Protein AF-A0A538JF16-F1 (afdb_monomer_lite)

Secondary structure (DSSP, 8-state):
------HHHHHHHHHHHHHHHHHHHHHHHHHH---STTHHHHHHHHHHHHHHHHHHHHHHHHHHHHHHHHHHHHHHHHHHHHHHHHHHHHHHHHHHHHHHHHHHHHHHHHHHHHHHHHS--S--PPPEEEEEEEE-HHHHHHHHHHHHHTT--HHHHHHHHHHHHHHT------S----S----SS---S-EEEEEEEE--HHHHHHHHHHHHHTT--HHHHHHHHHHHHHHHHH-

pLDDT: mean 75.32, std 16.6, range [33.41, 94.88]

Structure (mmCIF, N/CA/C/O backbone):
data_AF-A0A538JF16-F1
#
_entry.id   AF-A0A538JF16-F1
#
loop_
_atom_site.group_PDB
_atom_site.id
_atom_site.type_symbol
_atom_site.label_atom_id
_atom_site.label_alt_id
_atom_site.label_comp_id
_atom_site.label_asym_id
_atom_site.label_entity_id
_atom_site.label_seq_id
_atom_site.pdbx_PDB_ins_code
_atom_site.Cartn_x
_atom_site.Cartn_y
_atom_site.Cartn_z
_atom_site.occupancy
_atom_site.B_iso_or_equiv
_atom_site.auth_seq_id
_atom_site.auth_comp_id
_atom_site.auth_asym_id
_atom_site.auth_atom_id
_atom_site.pdbx_PDB_model_num
ATOM 1 N N . MET A 1 1 ? 10.958 -9.216 -38.023 1.00 35.28 1 MET A N 1
ATOM 2 C CA . MET A 1 1 ? 10.977 -8.255 -39.153 1.00 35.28 1 MET A CA 1
ATOM 3 C C . MET A 1 1 ? 12.291 -8.387 -39.914 1.00 35.28 1 MET A C 1
ATOM 5 O O . MET A 1 1 ? 13.336 -8.059 -39.366 1.00 35.28 1 MET A O 1
ATOM 9 N N . ARG A 1 2 ? 12.264 -8.911 -41.147 1.00 38.06 2 ARG A N 1
ATOM 10 C CA . ARG A 1 2 ? 13.451 -8.972 -42.018 1.00 38.06 2 ARG A CA 1
ATOM 11 C C . ARG A 1 2 ? 13.720 -7.569 -42.573 1.00 38.06 2 ARG A C 1
ATOM 13 O O . ARG A 1 2 ? 12.852 -7.005 -43.233 1.00 38.06 2 ARG A O 1
ATOM 20 N N . LYS A 1 3 ? 14.889 -6.992 -42.277 1.00 44.47 3 LYS A N 1
ATOM 21 C CA . LYS A 1 3 ? 15.306 -5.692 -42.823 1.00 44.47 3 LYS A CA 1
ATOM 22 C C . LYS A 1 3 ? 15.495 -5.844 -44.336 1.00 44.47 3 LYS A C 1
ATOM 24 O O . LYS A 1 3 ? 16.429 -6.508 -44.769 1.00 44.47 3 LYS A O 1
ATOM 29 N N . ARG A 1 4 ? 14.590 -5.264 -45.132 1.00 45.22 4 ARG A N 1
ATOM 30 C CA . ARG A 1 4 ? 14.787 -5.087 -46.577 1.00 45.22 4 ARG A CA 1
ATOM 31 C C . ARG A 1 4 ? 15.989 -4.162 -46.762 1.00 45.22 4 ARG A C 1
ATOM 33 O O . ARG A 1 4 ? 15.916 -2.986 -46.413 1.00 45.22 4 ARG A O 1
ATOM 40 N N . THR A 1 5 ? 17.097 -4.691 -47.265 1.00 47.19 5 THR A N 1
ATOM 41 C CA . THR A 1 5 ? 18.181 -3.870 -47.807 1.00 47.19 5 THR A CA 1
ATOM 42 C C . THR A 1 5 ? 17.606 -3.013 -48.937 1.00 47.19 5 THR A C 1
ATOM 44 O O . THR A 1 5 ? 16.829 -3.496 -49.762 1.00 47.19 5 THR A O 1
ATOM 47 N N . LYS A 1 6 ? 17.890 -1.705 -48.916 1.00 43.62 6 LYS A N 1
ATOM 48 C CA . LYS A 1 6 ? 17.314 -0.748 -49.869 1.00 43.62 6 LYS A CA 1
ATOM 49 C C . LYS A 1 6 ? 17.756 -1.128 -51.300 1.00 43.62 6 LYS A C 1
ATOM 51 O O . LYS A 1 6 ? 18.931 -1.437 -51.498 1.00 43.62 6 LYS A O 1
ATOM 56 N N . PRO A 1 7 ? 16.862 -1.096 -52.307 1.00 50.81 7 PRO A N 1
ATOM 57 C CA . PRO A 1 7 ? 17.167 -1.510 -53.686 1.00 50.81 7 PRO A CA 1
ATOM 58 C C . PRO A 1 7 ? 18.316 -0.718 -54.340 1.00 50.81 7 PRO A C 1
ATOM 60 O O . PRO A 1 7 ? 18.966 -1.210 -55.259 1.00 50.81 7 PRO A O 1
ATOM 63 N N . THR A 1 8 ? 18.625 0.473 -53.825 1.00 50.28 8 THR A N 1
ATOM 64 C CA . THR A 1 8 ? 19.764 1.307 -54.228 1.00 50.28 8 THR A CA 1
ATOM 65 C C . THR A 1 8 ? 21.123 0.689 -53.895 1.00 50.28 8 THR A C 1
ATOM 67 O O . THR A 1 8 ? 22.041 0.782 -54.703 1.00 50.28 8 THR A O 1
ATOM 70 N N . THR A 1 9 ? 21.261 0.003 -52.757 1.00 57.19 9 THR A N 1
ATOM 71 C CA . THR A 1 9 ? 22.541 -0.594 -52.334 1.00 57.19 9 THR A CA 1
ATOM 72 C C . THR A 1 9 ? 22.884 -1.829 -53.168 1.00 57.19 9 THR A C 1
ATOM 74 O O . THR A 1 9 ? 24.033 -2.038 -53.538 1.00 57.19 9 THR A O 1
ATOM 77 N N . VAL A 1 10 ? 21.873 -2.625 -53.534 1.00 60.81 10 VAL A N 1
ATOM 78 C CA . VAL A 1 10 ? 22.050 -3.828 -54.369 1.00 60.81 10 VAL A CA 1
ATOM 79 C C . VAL A 1 10 ? 22.471 -3.456 -55.793 1.00 60.81 10 VAL A C 1
ATOM 81 O O . VAL A 1 10 ? 23.343 -4.107 -56.366 1.00 60.81 10 VAL A O 1
ATOM 84 N N . ARG A 1 11 ? 21.896 -2.382 -56.348 1.00 66.44 11 ARG A N 1
ATOM 85 C CA . ARG A 1 11 ? 22.249 -1.872 -57.678 1.00 66.44 11 ARG A CA 1
ATOM 86 C C . ARG A 1 11 ? 23.665 -1.288 -57.711 1.00 66.44 11 ARG A C 1
ATOM 88 O O . ARG A 1 11 ? 24.434 -1.663 -58.584 1.00 66.44 11 ARG A O 1
ATOM 95 N N . ALA A 1 12 ? 24.046 -0.494 -56.709 1.00 63.06 12 ALA A N 1
ATOM 96 C CA . ALA A 1 12 ? 25.401 0.054 -56.599 1.00 63.06 12 ALA A CA 1
ATOM 97 C C . ALA A 1 12 ? 26.480 -1.042 -56.483 1.00 63.06 12 ALA A C 1
ATOM 99 O O . ALA A 1 12 ? 27.524 -0.957 -57.124 1.00 63.06 12 ALA A O 1
ATOM 100 N N . VAL A 1 13 ? 26.212 -2.117 -55.731 1.00 66.12 13 VAL A N 1
ATOM 101 C CA . VAL A 1 13 ? 27.124 -3.273 -55.636 1.00 66.12 13 VAL A CA 1
ATOM 102 C C . VAL A 1 13 ? 27.227 -4.023 -56.969 1.00 66.12 13 VAL A C 1
ATOM 104 O O . VAL A 1 13 ? 28.316 -4.454 -57.351 1.00 66.12 13 VAL A O 1
ATOM 107 N N . ALA A 1 14 ? 26.116 -4.181 -57.694 1.00 73.12 14 ALA A N 1
ATOM 108 C CA . ALA A 1 14 ? 26.115 -4.821 -59.008 1.00 73.12 14 ALA A CA 1
ATOM 109 C C . ALA A 1 14 ? 26.880 -3.993 -60.053 1.00 73.12 14 ALA A C 1
ATOM 111 O O . ALA A 1 14 ? 27.664 -4.556 -60.819 1.00 73.12 14 ALA A O 1
ATOM 112 N N . ASP A 1 15 ? 26.701 -2.673 -60.048 1.00 73.31 15 ASP A N 1
ATOM 113 C CA . ASP A 1 15 ? 27.384 -1.754 -60.959 1.00 73.31 15 ASP A CA 1
ATOM 114 C C . ASP A 1 15 ? 28.892 -1.681 -60.648 1.00 73.31 15 ASP A C 1
ATOM 116 O O . ASP A 1 15 ? 29.710 -1.775 -61.564 1.00 73.31 15 ASP A O 1
ATOM 120 N N . ARG A 1 16 ? 29.282 -1.677 -59.363 1.00 67.44 16 ARG A N 1
ATOM 121 C CA . ARG A 1 16 ? 30.691 -1.765 -58.925 1.00 67.44 16 ARG A CA 1
ATOM 122 C C . ARG A 1 16 ? 31.374 -3.047 -59.409 1.00 67.44 16 ARG A C 1
ATOM 124 O O . ARG A 1 16 ? 32.465 -2.986 -59.968 1.00 67.44 16 ARG A O 1
ATOM 131 N N . ARG A 1 17 ? 30.718 -4.207 -59.270 1.00 75.50 17 ARG A N 1
ATOM 132 C CA . ARG A 1 17 ? 31.249 -5.498 -59.759 1.00 75.50 17 ARG A CA 1
ATOM 133 C C . ARG A 1 17 ? 31.406 -5.536 -61.280 1.00 75.50 17 ARG A C 1
ATOM 135 O O . ARG A 1 17 ? 32.323 -6.179 -61.785 1.00 75.50 17 ARG A O 1
ATOM 142 N N . ARG A 1 18 ? 30.510 -4.871 -62.016 1.00 77.88 18 ARG A N 1
ATOM 143 C CA . ARG A 1 18 ? 30.599 -4.761 -63.480 1.00 77.88 18 ARG A CA 1
ATOM 144 C C . ARG A 1 18 ? 31.780 -3.895 -63.903 1.00 77.88 18 ARG A C 1
ATOM 146 O O . ARG A 1 18 ? 32.523 -4.306 -64.789 1.00 77.88 18 ARG A O 1
ATOM 153 N N . PHE A 1 19 ? 31.981 -2.761 -63.235 1.00 73.62 19 PHE A N 1
ATOM 154 C CA . PHE A 1 19 ? 33.115 -1.875 -63.492 1.00 73.62 19 PHE A CA 1
ATOM 155 C C . PHE A 1 19 ? 34.456 -2.568 -63.206 1.00 73.62 19 PHE A C 1
ATOM 157 O O . PHE A 1 19 ? 35.363 -2.535 -64.033 1.00 73.62 19 PHE A O 1
ATOM 164 N N . GLU A 1 20 ? 34.552 -3.294 -62.089 1.00 72.00 20 GLU A N 1
ATOM 165 C CA . GLU A 1 20 ? 35.745 -4.068 -61.722 1.00 72.00 20 GLU A CA 1
ATOM 166 C C . GLU A 1 20 ? 36.062 -5.172 -62.747 1.00 72.00 20 GLU A C 1
ATOM 168 O O . GLU A 1 20 ? 37.207 -5.335 -63.174 1.00 72.00 20 GLU A O 1
ATOM 173 N N . ALA A 1 21 ? 35.039 -5.898 -63.210 1.00 78.88 21 ALA A N 1
ATOM 174 C CA . ALA A 1 21 ? 35.202 -6.915 -64.245 1.00 78.88 21 ALA A CA 1
ATOM 175 C C . ALA A 1 21 ? 35.640 -6.318 -65.594 1.00 78.88 21 ALA A C 1
ATOM 177 O O . ALA A 1 21 ? 36.417 -6.945 -66.313 1.00 78.88 21 ALA A O 1
ATOM 178 N N . GLN A 1 22 ? 35.160 -5.121 -65.940 1.00 77.38 22 GLN A N 1
ATOM 179 C CA . GLN A 1 22 ? 35.528 -4.426 -67.173 1.00 77.38 22 GLN A CA 1
ATOM 180 C C . GLN A 1 22 ? 36.970 -3.905 -67.124 1.00 77.38 22 GLN A C 1
ATOM 182 O O . GLN A 1 22 ? 37.739 -4.177 -68.044 1.00 77.38 22 GLN A O 1
ATOM 187 N N . ALA A 1 23 ? 37.366 -3.239 -66.036 1.00 71.38 23 ALA A N 1
ATOM 188 C CA . ALA A 1 23 ? 38.729 -2.736 -65.855 1.00 71.38 23 ALA A CA 1
ATOM 189 C C . ALA A 1 23 ? 39.770 -3.869 -65.881 1.00 71.38 23 ALA A C 1
ATOM 191 O O . ALA A 1 23 ? 40.831 -3.737 -66.489 1.00 71.38 23 ALA A O 1
ATOM 192 N N . ARG A 1 24 ? 39.445 -5.023 -65.282 1.00 74.62 24 ARG A N 1
ATOM 193 C CA . ARG A 1 24 ? 40.320 -6.201 -65.293 1.00 74.62 24 ARG A CA 1
ATOM 194 C C . ARG A 1 24 ? 40.463 -6.825 -66.681 1.00 74.62 24 ARG A C 1
ATOM 196 O O . ARG A 1 24 ? 41.561 -7.226 -67.048 1.00 74.62 24 ARG A O 1
ATOM 203 N N . ARG A 1 25 ? 39.379 -6.871 -67.463 1.00 79.25 25 ARG A N 1
ATOM 204 C CA . ARG A 1 25 ? 39.419 -7.348 -68.856 1.00 79.25 25 ARG A CA 1
ATOM 205 C C . ARG A 1 25 ? 40.321 -6.476 -69.725 1.00 79.25 25 ARG A C 1
ATOM 207 O O . ARG A 1 25 ? 41.182 -7.023 -70.400 1.00 79.25 25 ARG A O 1
ATOM 214 N N . LEU A 1 26 ? 40.168 -5.153 -69.648 1.00 71.94 26 LEU A N 1
ATOM 215 C CA . LEU A 1 26 ? 40.991 -4.208 -70.414 1.00 71.94 26 LEU A CA 1
ATOM 216 C C . LEU A 1 26 ? 42.474 -4.296 -70.024 1.00 71.94 26 LEU A C 1
ATOM 218 O O . LEU A 1 26 ? 43.347 -4.277 -70.887 1.00 71.94 26 LEU A O 1
ATOM 222 N N . PHE A 1 27 ? 42.767 -4.472 -68.732 1.00 69.00 27 PHE A N 1
ATOM 223 C CA . PHE A 1 27 ? 44.133 -4.698 -68.262 1.00 69.00 27 PHE A CA 1
ATOM 224 C C . PHE A 1 27 ? 44.730 -6.015 -68.788 1.00 69.00 27 PHE A C 1
ATOM 226 O O . PHE A 1 27 ? 45.870 -6.038 -69.253 1.00 69.00 27 PHE A O 1
ATOM 233 N N . ASP A 1 28 ? 43.969 -7.112 -68.739 1.00 73.75 28 ASP A N 1
ATOM 234 C CA . ASP A 1 28 ? 44.414 -8.418 -69.234 1.00 73.75 28 ASP A CA 1
ATOM 235 C C . ASP A 1 28 ? 44.608 -8.428 -70.761 1.00 73.75 28 ASP A C 1
ATOM 237 O O . ASP A 1 28 ? 45.497 -9.122 -71.256 1.00 73.75 28 ASP A O 1
ATOM 241 N N . GLU A 1 29 ? 43.803 -7.661 -71.498 1.00 73.50 29 GLU A N 1
ATOM 242 C CA . GLU A 1 29 ? 43.898 -7.479 -72.949 1.00 73.50 29 GLU A CA 1
ATOM 243 C C . GLU A 1 29 ? 45.144 -6.667 -73.329 1.00 73.50 29 GLU A C 1
ATOM 245 O O . GLU A 1 29 ? 45.978 -7.143 -74.103 1.00 73.50 29 GLU A O 1
ATOM 250 N N . ALA A 1 30 ? 45.360 -5.518 -72.680 1.00 66.12 30 ALA A N 1
ATOM 251 C CA . ALA A 1 30 ? 46.559 -4.704 -72.867 1.00 66.12 30 ALA A CA 1
ATOM 252 C C . ALA A 1 30 ? 47.841 -5.479 -72.506 1.00 66.12 30 ALA A C 1
ATOM 254 O O . ALA A 1 30 ? 48.837 -5.422 -73.226 1.00 66.12 30 ALA A O 1
ATOM 255 N N . ARG A 1 31 ? 47.823 -6.274 -71.426 1.00 66.50 31 ARG A N 1
ATOM 256 C CA . ARG A 1 31 ? 48.970 -7.088 -70.988 1.00 66.50 31 ARG A CA 1
ATOM 257 C C . ARG A 1 31 ? 49.379 -8.168 -71.999 1.00 66.50 31 ARG A C 1
ATOM 259 O O . ARG A 1 31 ? 50.552 -8.535 -72.030 1.00 66.50 31 ARG A O 1
ATOM 266 N N . ARG A 1 32 ? 48.438 -8.709 -72.780 1.00 70.25 32 ARG A N 1
ATOM 267 C CA . ARG A 1 32 ? 48.696 -9.779 -73.766 1.00 70.25 32 ARG A CA 1
ATOM 268 C C . ARG A 1 32 ? 49.132 -9.256 -75.136 1.00 70.25 32 ARG A C 1
ATOM 270 O O . ARG A 1 32 ? 49.593 -10.055 -75.946 1.00 70.25 32 ARG A O 1
ATOM 277 N N . SER A 1 33 ? 49.013 -7.953 -75.390 1.00 63.69 33 SER A N 1
ATOM 278 C CA . SER A 1 33 ? 49.508 -7.340 -76.623 1.00 63.69 33 SER A CA 1
ATOM 279 C C . SER A 1 33 ? 51.043 -7.374 -76.666 1.00 63.69 33 SER A C 1
ATOM 281 O O . SER A 1 33 ? 51.709 -6.895 -75.743 1.00 63.69 33 SER A O 1
ATOM 283 N N . ALA A 1 34 ? 51.605 -7.963 -77.728 1.00 57.03 34 ALA A N 1
ATOM 284 C CA . ALA A 1 34 ? 53.048 -8.069 -77.984 1.00 57.03 34 ALA A CA 1
ATOM 285 C C . ALA A 1 34 ? 53.604 -6.888 -78.807 1.00 57.03 34 ALA A C 1
ATOM 287 O O . ALA A 1 34 ? 54.780 -6.889 -79.165 1.00 57.03 34 ALA A O 1
ATOM 288 N N . ASP A 1 35 ? 52.767 -5.889 -79.091 1.00 63.56 35 ASP A N 1
ATOM 289 C CA . ASP A 1 35 ? 53.096 -4.761 -79.954 1.00 63.56 35 ASP A CA 1
ATOM 290 C C . ASP A 1 35 ? 53.932 -3.695 -79.203 1.00 63.56 35 ASP A C 1
ATOM 292 O O . ASP A 1 35 ? 53.520 -3.227 -78.127 1.00 63.56 35 ASP A O 1
ATOM 296 N N . PRO A 1 36 ? 55.129 -3.331 -79.701 1.00 60.12 36 PRO A N 1
ATOM 297 C CA . PRO A 1 36 ? 55.957 -2.284 -79.109 1.00 60.12 36 PRO A CA 1
ATOM 298 C C . PRO A 1 36 ? 55.322 -0.884 -79.174 1.00 60.12 36 PRO A C 1
ATOM 300 O O . PRO A 1 36 ? 55.555 -0.104 -78.246 1.00 60.12 36 PRO A O 1
ATOM 303 N N . ASP A 1 37 ? 54.464 -0.589 -80.156 1.00 65.00 37 ASP A N 1
ATOM 304 C CA . ASP A 1 37 ? 53.844 0.739 -80.312 1.00 65.00 37 ASP A CA 1
ATOM 305 C C . ASP A 1 37 ? 52.767 1.008 -79.241 1.00 65.00 37 ASP A C 1
ATOM 307 O O . ASP A 1 37 ? 52.519 2.149 -78.850 1.00 65.00 37 ASP A O 1
ATOM 311 N N . HIS A 1 38 ? 52.224 -0.052 -78.635 1.00 64.31 38 HIS A N 1
ATOM 312 C CA . HIS A 1 38 ? 51.261 0.020 -77.531 1.00 64.31 38 HIS A CA 1
ATOM 313 C C . HIS A 1 38 ? 51.919 0.041 -76.129 1.00 64.31 38 HIS A C 1
ATOM 315 O O . HIS A 1 38 ? 51.248 -0.127 -75.107 1.00 64.31 38 HIS A O 1
ATOM 321 N N . ALA A 1 39 ? 53.242 0.234 -76.012 1.00 67.25 39 ALA A N 1
ATOM 322 C CA . ALA A 1 39 ? 53.941 0.268 -74.716 1.00 67.25 39 ALA A CA 1
ATOM 323 C C . ALA A 1 39 ? 53.455 1.390 -73.772 1.00 67.25 39 ALA A C 1
ATOM 325 O O . ALA A 1 39 ? 53.309 1.167 -72.564 1.00 67.25 39 ALA A O 1
ATOM 326 N N . VAL A 1 40 ? 53.160 2.574 -74.316 1.00 72.06 40 VAL A N 1
ATOM 327 C CA . VAL A 1 40 ? 52.634 3.713 -73.544 1.00 72.06 40 VAL A CA 1
ATOM 328 C C . VAL A 1 40 ? 51.216 3.420 -73.051 1.00 72.06 40 VAL A C 1
ATOM 330 O O . VAL A 1 40 ? 50.927 3.603 -71.870 1.00 72.06 40 VAL A O 1
ATOM 333 N N . GLU A 1 41 ? 50.361 2.869 -73.911 1.00 72.44 41 GLU A N 1
ATOM 334 C CA . GLU A 1 41 ? 48.983 2.497 -73.568 1.00 72.44 41 GLU A CA 1
ATOM 335 C C . GLU A 1 41 ? 48.923 1.388 -72.510 1.00 72.44 41 GLU A C 1
ATOM 337 O O . GLU A 1 41 ? 48.135 1.475 -71.571 1.00 72.44 41 GLU A O 1
ATOM 342 N N . ARG A 1 42 ? 49.819 0.392 -72.575 1.00 71.69 42 ARG A N 1
ATOM 343 C CA . ARG A 1 42 ? 49.962 -0.635 -71.524 1.00 71.69 42 ARG A CA 1
ATOM 344 C C . ARG A 1 42 ? 50.347 -0.034 -70.174 1.00 71.69 42 ARG A C 1
ATOM 346 O O . ARG A 1 42 ? 49.853 -0.474 -69.135 1.00 71.69 42 ARG A O 1
ATOM 353 N N . THR A 1 43 ? 51.223 0.967 -70.185 1.00 77.00 43 THR A N 1
ATOM 354 C CA . THR A 1 43 ? 51.680 1.646 -68.967 1.00 77.00 43 THR A CA 1
ATOM 355 C C . THR A 1 43 ? 50.556 2.494 -68.370 1.00 77.00 43 THR A C 1
ATOM 357 O O . THR A 1 43 ? 50.286 2.393 -67.172 1.00 77.00 43 THR A O 1
ATOM 360 N N . LEU A 1 44 ? 49.833 3.250 -69.202 1.00 78.31 44 LEU A N 1
ATOM 361 C CA . LEU A 1 44 ? 48.652 4.016 -68.792 1.00 78.31 44 LEU A CA 1
ATOM 362 C C . LEU A 1 44 ? 47.552 3.105 -68.232 1.00 78.31 44 LEU A C 1
ATOM 364 O O . LEU A 1 44 ? 47.124 3.311 -67.098 1.00 78.31 44 LEU A O 1
ATOM 368 N N . ALA A 1 45 ? 47.192 2.028 -68.937 1.00 75.62 45 ALA A N 1
ATOM 369 C CA . ALA A 1 45 ? 46.203 1.054 -68.473 1.00 75.62 45 ALA A CA 1
ATOM 370 C C . ALA A 1 45 ? 46.611 0.389 -67.144 1.00 75.62 45 ALA A C 1
ATOM 372 O O . ALA A 1 45 ? 45.770 0.138 -66.278 1.00 75.62 45 ALA A O 1
ATOM 373 N N . HIS A 1 46 ? 47.908 0.128 -66.934 1.00 77.31 46 HIS A N 1
ATOM 374 C CA . HIS A 1 46 ? 48.410 -0.378 -65.655 1.00 77.31 46 HIS A CA 1
ATOM 375 C C . HIS A 1 46 ? 48.234 0.639 -64.518 1.00 77.31 46 HIS A C 1
ATOM 377 O O . HIS A 1 46 ? 47.806 0.263 -63.421 1.00 77.31 46 HIS A O 1
ATOM 383 N N . HIS A 1 47 ? 48.536 1.917 -64.760 1.00 80.19 47 HIS A N 1
ATOM 384 C CA . HIS A 1 47 ? 48.354 2.979 -63.770 1.00 80.19 47 HIS A CA 1
ATOM 385 C C . HIS A 1 47 ? 46.875 3.241 -63.461 1.00 80.19 47 HIS A C 1
ATOM 387 O O . HIS A 1 47 ? 46.526 3.341 -62.284 1.00 80.19 47 HIS A O 1
ATOM 393 N N . GLU A 1 48 ? 46.004 3.260 -64.471 1.00 80.12 48 GLU A N 1
ATOM 394 C CA . GLU A 1 48 ? 44.551 3.398 -64.310 1.00 80.12 48 GLU A CA 1
ATOM 395 C C . GLU A 1 48 ? 43.958 2.228 -63.523 1.00 80.12 48 GLU A C 1
ATOM 397 O O . GLU A 1 48 ? 43.245 2.433 -62.539 1.00 80.12 48 GLU A O 1
ATOM 402 N N . HIS A 1 49 ? 44.330 0.991 -63.868 1.00 76.31 49 HIS A N 1
ATOM 403 C CA . HIS A 1 49 ? 43.912 -0.191 -63.118 1.00 76.31 49 HIS A CA 1
ATOM 404 C C . HIS A 1 49 ? 44.393 -0.131 -61.660 1.00 76.31 49 HIS A C 1
ATOM 406 O O . HIS A 1 49 ? 43.652 -0.480 -60.735 1.00 76.31 49 HIS A O 1
ATOM 412 N N . ARG A 1 50 ? 45.630 0.326 -61.418 1.00 82.25 50 ARG A N 1
ATOM 413 C CA . ARG A 1 50 ? 46.183 0.460 -60.064 1.00 82.25 50 ARG A CA 1
ATOM 414 C C . ARG A 1 50 ? 45.467 1.546 -59.258 1.00 82.25 50 ARG A C 1
ATOM 416 O O . ARG A 1 50 ? 45.213 1.318 -58.074 1.00 82.25 50 ARG A O 1
ATOM 423 N N . ALA A 1 51 ? 45.124 2.675 -59.879 1.00 78.94 51 ALA A N 1
ATOM 424 C CA . ALA A 1 51 ? 44.361 3.757 -59.262 1.00 78.94 51 ALA A CA 1
ATOM 425 C C . ALA A 1 51 ? 42.934 3.304 -58.913 1.00 78.94 51 ALA A C 1
ATOM 427 O O . ALA A 1 51 ? 42.544 3.389 -57.749 1.00 78.94 51 ALA A O 1
ATOM 428 N N . ALA A 1 52 ? 42.219 2.692 -59.863 1.00 76.50 52 ALA A N 1
ATOM 429 C CA . ALA A 1 52 ? 40.883 2.137 -59.640 1.00 76.50 52 ALA A CA 1
ATOM 430 C C . ALA A 1 52 ? 40.884 1.058 -58.543 1.00 76.50 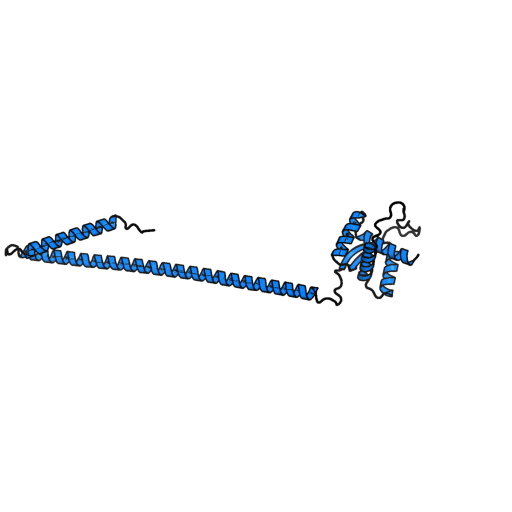52 ALA A C 1
ATOM 432 O O . ALA A 1 52 ? 40.028 1.047 -57.662 1.00 76.50 52 ALA A O 1
ATOM 433 N N . SER A 1 53 ? 41.897 0.185 -58.525 1.00 79.25 53 SER A N 1
ATOM 434 C CA . SER A 1 53 ? 42.058 -0.837 -57.479 1.00 79.25 53 SER A CA 1
ATOM 435 C C . SER A 1 53 ? 42.383 -0.251 -56.101 1.00 79.25 53 SER A C 1
ATOM 437 O O . SER A 1 53 ? 42.109 -0.885 -55.081 1.00 79.25 53 SER A O 1
ATOM 439 N N . ALA A 1 54 ? 43.045 0.907 -56.036 1.00 82.75 54 ALA A N 1
ATOM 440 C CA . ALA A 1 54 ? 43.335 1.595 -54.779 1.00 82.75 54 ALA A CA 1
ATOM 441 C C . ALA A 1 54 ? 42.090 2.315 -54.245 1.00 82.75 54 ALA A C 1
ATOM 443 O O . ALA A 1 54 ? 41.799 2.228 -53.055 1.00 82.75 54 ALA A O 1
ATOM 444 N N . GLU A 1 55 ? 41.325 2.957 -55.125 1.00 80.81 55 GLU A N 1
ATOM 445 C CA . GLU A 1 55 ? 40.053 3.591 -54.782 1.00 80.81 55 GLU A CA 1
ATOM 446 C C . GLU A 1 55 ? 39.018 2.562 -54.316 1.00 80.81 55 GLU A C 1
ATOM 448 O O . GLU A 1 55 ? 38.390 2.740 -53.276 1.00 80.81 55 GLU A O 1
ATOM 453 N N . LEU A 1 56 ? 38.923 1.420 -55.002 1.00 78.56 56 LEU A N 1
ATOM 454 C CA . LEU A 1 56 ? 38.015 0.339 -54.623 1.00 78.56 56 LEU A CA 1
ATOM 455 C C . LEU A 1 56 ? 38.375 -0.273 -53.258 1.00 78.56 56 LEU A C 1
ATOM 457 O O . LEU A 1 56 ? 37.477 -0.658 -52.507 1.00 78.56 56 LEU A O 1
ATOM 461 N N . ARG A 1 57 ? 39.671 -0.323 -52.915 1.00 81.12 57 ARG A N 1
ATOM 462 C CA . ARG A 1 57 ? 40.139 -0.719 -51.578 1.00 81.12 57 ARG A CA 1
ATOM 463 C C . ARG A 1 57 ? 39.741 0.301 -50.515 1.00 81.12 57 ARG A C 1
ATOM 465 O O . ARG A 1 57 ? 39.133 -0.095 -49.525 1.00 81.12 57 ARG A O 1
ATOM 472 N N . ARG A 1 58 ? 39.971 1.596 -50.754 1.00 84.31 58 ARG A N 1
ATOM 473 C CA . ARG A 1 58 ? 39.540 2.665 -49.835 1.00 84.31 58 ARG A CA 1
ATOM 474 C C . ARG A 1 58 ? 38.034 2.636 -49.590 1.00 84.31 58 ARG A C 1
ATOM 476 O O . ARG A 1 58 ? 37.611 2.615 -48.445 1.00 84.31 58 ARG A O 1
ATOM 483 N N . GLN A 1 59 ? 37.234 2.507 -50.647 1.00 80.31 59 GLN A N 1
ATOM 484 C CA . GLN A 1 59 ? 35.780 2.381 -50.519 1.00 80.31 59 GLN A CA 1
ATOM 485 C C . GLN A 1 59 ? 35.382 1.138 -49.712 1.00 80.31 59 GLN A C 1
ATOM 487 O O . GLN A 1 59 ? 34.487 1.210 -48.882 1.00 80.31 59 GLN A O 1
ATOM 492 N N . SER A 1 60 ? 36.050 -0.009 -49.910 1.00 78.94 60 SER A N 1
ATOM 493 C CA . SER A 1 60 ? 35.764 -1.200 -49.093 1.00 78.94 60 SER A CA 1
ATOM 494 C C . SER A 1 60 ? 36.148 -1.039 -47.620 1.00 78.94 60 SER A C 1
ATOM 496 O O . SER A 1 60 ? 35.468 -1.585 -46.755 1.00 78.94 60 SER A O 1
ATOM 498 N N . GLU A 1 61 ? 37.215 -0.294 -47.328 1.00 85.06 61 GLU A N 1
ATOM 499 C CA . GLU A 1 61 ? 37.630 0.021 -45.960 1.00 85.06 61 GLU A CA 1
ATOM 500 C C . GLU A 1 61 ? 36.627 0.972 -45.294 1.00 85.06 61 GLU A C 1
ATOM 502 O O . GLU A 1 61 ? 36.213 0.725 -44.163 1.00 85.06 61 GLU A O 1
ATOM 507 N N . GLU A 1 62 ? 36.161 2.000 -46.006 1.00 86.44 62 GLU A N 1
ATOM 508 C CA . GLU A 1 62 ? 35.112 2.915 -45.538 1.00 86.44 62 GLU A CA 1
ATOM 509 C C . GLU A 1 62 ? 33.780 2.192 -45.294 1.00 86.44 62 GLU A C 1
ATOM 511 O O . GLU A 1 62 ? 33.166 2.375 -44.241 1.00 86.44 62 GLU A O 1
ATOM 516 N N . ASP A 1 63 ? 33.366 1.314 -46.215 1.00 84.56 63 ASP A N 1
ATOM 517 C CA . ASP A 1 63 ? 32.167 0.480 -46.072 1.00 84.56 63 ASP A CA 1
ATOM 518 C C . ASP A 1 63 ? 32.264 -0.419 -44.821 1.00 84.56 63 ASP A C 1
ATOM 520 O O . ASP A 1 63 ? 31.308 -0.535 -44.046 1.00 84.56 63 ASP A O 1
ATOM 524 N N . LEU A 1 64 ? 33.435 -1.028 -44.589 1.00 85.94 64 LEU A N 1
ATOM 525 C CA . LEU A 1 64 ? 33.694 -1.866 -43.417 1.00 85.94 64 LEU A CA 1
ATOM 526 C C . LEU A 1 64 ? 33.646 -1.051 -42.119 1.00 85.94 64 LEU A C 1
ATOM 528 O O . LEU A 1 64 ? 33.024 -1.482 -41.144 1.00 85.94 64 LEU A O 1
ATOM 532 N N . LEU A 1 65 ? 34.276 0.125 -42.097 1.00 87.06 65 LEU A N 1
ATOM 533 C CA . LEU A 1 65 ? 34.257 1.022 -40.942 1.00 87.06 65 LEU A CA 1
ATOM 534 C C . LEU A 1 65 ? 32.832 1.489 -40.628 1.00 87.06 65 LEU A C 1
ATOM 536 O O . LEU A 1 65 ? 32.424 1.452 -39.466 1.00 87.06 65 LEU A O 1
ATOM 540 N N . ALA A 1 66 ? 32.042 1.841 -41.643 1.00 86.75 66 ALA A N 1
ATOM 541 C CA . ALA A 1 66 ? 30.642 2.214 -41.471 1.00 86.75 66 ALA A CA 1
ATOM 542 C C . ALA A 1 66 ? 29.806 1.058 -40.890 1.00 86.75 66 ALA A C 1
ATOM 544 O O . ALA A 1 66 ? 28.978 1.264 -39.995 1.00 86.75 66 ALA A O 1
ATOM 545 N N . GLU A 1 67 ? 30.044 -0.179 -41.340 1.00 88.12 67 GLU A N 1
ATOM 546 C CA . GLU A 1 67 ? 29.373 -1.356 -40.784 1.00 88.12 67 GLU A CA 1
ATOM 547 C C . GLU A 1 67 ? 29.763 -1.599 -39.316 1.00 88.12 67 GLU A C 1
ATOM 549 O O . GLU A 1 67 ? 28.898 -1.916 -38.490 1.00 88.12 67 GLU A O 1
ATOM 554 N N . LEU A 1 68 ? 31.045 -1.432 -38.975 1.00 88.88 68 LEU A N 1
ATOM 555 C CA . LEU A 1 68 ? 31.549 -1.578 -37.608 1.00 88.88 68 LEU A CA 1
ATOM 556 C C . LEU A 1 68 ? 30.969 -0.515 -36.671 1.00 88.88 68 LEU A C 1
ATOM 558 O O . LEU A 1 68 ? 30.469 -0.872 -35.605 1.00 88.88 68 LEU A O 1
ATOM 562 N N . VAL A 1 69 ? 30.943 0.756 -37.081 1.00 92.50 69 VAL A N 1
ATOM 563 C CA . VAL A 1 69 ? 30.319 1.842 -36.305 1.00 92.50 69 VAL A CA 1
ATOM 564 C C . VAL A 1 69 ? 28.839 1.542 -36.067 1.00 92.50 69 VAL A C 1
ATOM 566 O O . VAL A 1 69 ? 28.389 1.536 -34.924 1.00 92.50 69 VAL A O 1
ATOM 569 N N . SER A 1 70 ? 28.099 1.150 -37.107 1.00 90.75 70 SER A N 1
ATOM 570 C CA . SER A 1 70 ? 26.682 0.790 -36.966 1.00 90.75 70 SER A CA 1
ATOM 571 C C . SER A 1 70 ? 26.453 -0.431 -36.060 1.00 90.75 70 SER A C 1
ATOM 573 O O . SER A 1 70 ? 25.400 -0.571 -35.427 1.00 90.75 70 SER A O 1
ATOM 575 N N . LYS A 1 71 ? 27.399 -1.378 -35.998 1.00 89.56 71 LYS A N 1
ATOM 576 C CA . LYS A 1 71 ? 27.351 -2.479 -35.021 1.00 89.56 71 LYS A CA 1
ATOM 577 C C . LYS A 1 71 ? 27.571 -1.953 -33.604 1.00 89.56 71 LYS A C 1
ATOM 579 O O . LYS A 1 71 ? 26.777 -2.287 -32.729 1.00 89.56 71 LYS A O 1
ATOM 584 N N . LEU A 1 72 ? 28.589 -1.121 -33.388 1.00 92.25 72 LEU A N 1
ATOM 585 C CA . LEU A 1 72 ? 28.909 -0.548 -32.077 1.00 92.25 72 LEU A CA 1
ATOM 586 C C . LEU A 1 72 ? 27.770 0.313 -31.523 1.00 92.25 72 LEU A C 1
ATOM 588 O O . LEU A 1 72 ? 27.408 0.163 -30.359 1.00 92.25 72 LEU A O 1
ATOM 592 N N . GLU A 1 73 ? 27.136 1.135 -32.357 1.00 93.31 73 GLU A N 1
ATOM 593 C CA . GLU A 1 73 ? 25.967 1.929 -31.964 1.00 93.31 73 GLU A CA 1
ATOM 594 C C . GLU A 1 73 ? 24.815 1.041 -31.482 1.00 93.31 73 GLU A C 1
ATOM 596 O O . GLU A 1 73 ? 24.246 1.280 -30.416 1.00 93.31 73 GLU A O 1
ATOM 601 N N . ARG A 1 74 ? 24.525 -0.045 -32.212 1.00 92.31 74 ARG A N 1
ATOM 602 C CA . ARG A 1 74 ? 23.499 -1.021 -31.814 1.00 92.31 74 ARG A CA 1
ATOM 603 C C . ARG A 1 74 ? 23.832 -1.716 -30.497 1.00 92.31 74 ARG A C 1
ATOM 605 O O . ARG A 1 74 ? 22.924 -1.954 -29.703 1.00 92.31 74 ARG A O 1
ATOM 612 N N . TYR A 1 75 ? 25.101 -2.041 -30.253 1.00 92.31 75 TYR A N 1
ATOM 613 C CA . TYR A 1 75 ? 25.525 -2.603 -28.969 1.00 92.31 75 TYR A CA 1
ATOM 614 C C . TYR A 1 75 ? 25.343 -1.596 -27.831 1.00 92.31 75 TYR A C 1
ATOM 616 O O . TYR A 1 75 ? 24.738 -1.939 -26.817 1.00 92.31 75 TYR A O 1
ATOM 624 N N . ALA A 1 76 ? 25.759 -0.344 -28.024 1.00 92.19 76 ALA A N 1
ATOM 625 C CA . ALA A 1 76 ? 25.595 0.710 -27.026 1.00 92.19 76 ALA A CA 1
ATOM 626 C C . ALA A 1 76 ? 24.113 1.002 -26.719 1.00 92.19 76 ALA A C 1
ATOM 628 O O . ALA A 1 76 ? 23.749 1.310 -25.583 1.00 92.19 76 ALA A O 1
ATOM 629 N N . GLU A 1 77 ? 23.231 0.927 -27.718 1.00 94.06 77 GLU A N 1
ATOM 630 C CA . GLU A 1 77 ? 21.783 1.041 -27.520 1.00 94.06 77 GLU A CA 1
ATOM 631 C C . GLU A 1 77 ? 21.205 -0.143 -26.741 1.00 94.06 77 GLU A C 1
ATOM 633 O O . GLU A 1 77 ? 20.387 0.062 -25.838 1.00 94.06 77 GLU A O 1
ATOM 638 N N . ALA A 1 78 ? 21.636 -1.367 -27.060 1.00 92.38 78 ALA A N 1
ATOM 639 C CA . ALA A 1 78 ? 21.219 -2.572 -26.353 1.00 92.38 78 ALA A CA 1
ATOM 640 C C . ALA A 1 78 ? 21.667 -2.548 -24.885 1.00 92.38 78 ALA A C 1
ATOM 642 O O . ALA A 1 78 ? 20.876 -2.869 -24.000 1.00 92.38 78 ALA A O 1
ATOM 643 N N . GLU A 1 79 ? 22.890 -2.093 -24.612 1.00 93.69 79 GLU A N 1
ATOM 644 C CA . GLU A 1 79 ? 23.416 -1.927 -23.256 1.00 93.69 79 GLU A CA 1
ATOM 645 C C . GLU A 1 79 ? 22.616 -0.882 -22.467 1.00 93.69 79 GLU A C 1
ATOM 647 O O . GLU A 1 79 ? 22.159 -1.150 -21.354 1.00 93.69 79 GLU A O 1
ATOM 652 N N . ARG A 1 80 ? 22.323 0.277 -23.076 1.00 94.31 80 ARG A N 1
ATOM 653 C CA . ARG A 1 80 ? 21.440 1.293 -22.475 1.00 94.31 80 ARG A CA 1
ATOM 654 C C . ARG A 1 80 ? 20.038 0.745 -22.195 1.00 94.31 80 ARG A C 1
ATOM 656 O O . ARG A 1 80 ? 19.447 1.065 -21.162 1.00 94.31 80 ARG A O 1
ATOM 663 N N . ALA A 1 81 ? 19.485 -0.067 -23.094 1.00 92.69 81 ALA A N 1
ATOM 664 C CA . ALA A 1 81 ? 18.184 -0.700 -22.898 1.00 92.69 81 ALA A CA 1
ATOM 665 C C . ALA A 1 81 ? 18.209 -1.731 -21.757 1.00 92.69 81 ALA A C 1
ATOM 667 O O . ALA A 1 81 ? 17.308 -1.718 -20.917 1.00 92.69 81 ALA A O 1
ATOM 668 N N . ALA A 1 82 ? 19.254 -2.559 -21.683 1.00 91.81 82 ALA A N 1
ATOM 669 C CA . ALA A 1 82 ? 19.460 -3.517 -20.602 1.00 91.81 82 ALA A CA 1
ATOM 670 C C . ALA A 1 82 ? 19.617 -2.814 -19.244 1.00 91.81 82 ALA A C 1
ATOM 672 O O . ALA A 1 82 ? 18.973 -3.210 -18.273 1.00 91.81 82 ALA A O 1
ATOM 673 N N . GLY A 1 83 ? 20.377 -1.714 -19.190 1.00 92.75 83 GLY A N 1
ATOM 674 C CA . GLY A 1 83 ? 20.517 -0.889 -17.989 1.00 92.75 83 GLY A CA 1
ATOM 675 C C . GLY A 1 83 ? 19.176 -0.336 -17.493 1.00 92.75 83 GLY A C 1
ATOM 676 O O . GLY A 1 83 ? 18.853 -0.461 -16.311 1.00 92.75 83 GLY A O 1
ATOM 677 N N . ARG A 1 84 ? 18.338 0.194 -18.398 1.00 94.38 84 ARG A N 1
ATOM 678 C CA . ARG A 1 84 ? 16.979 0.656 -18.053 1.00 94.38 84 ARG A CA 1
ATOM 679 C C . ARG A 1 84 ? 16.084 -0.477 -17.549 1.00 94.38 84 ARG A C 1
ATOM 681 O O . ARG A 1 84 ? 15.369 -0.289 -16.568 1.00 94.38 84 ARG A O 1
ATOM 688 N N . ALA A 1 85 ? 16.132 -1.644 -18.191 1.00 92.56 85 ALA A N 1
ATOM 689 C CA . ALA A 1 85 ? 15.359 -2.810 -17.768 1.00 92.56 85 ALA A CA 1
ATOM 690 C C . ALA A 1 85 ? 15.786 -3.304 -16.375 1.00 92.56 85 ALA A C 1
ATOM 692 O O . ALA A 1 85 ? 14.931 -3.595 -15.538 1.00 92.56 85 ALA A O 1
ATOM 693 N N . SER A 1 86 ? 17.094 -3.328 -16.094 1.00 93.31 86 SER A N 1
ATOM 694 C CA . SER A 1 86 ? 17.625 -3.680 -14.774 1.00 93.31 86 SER A CA 1
ATOM 695 C C . SER A 1 86 ? 17.170 -2.692 -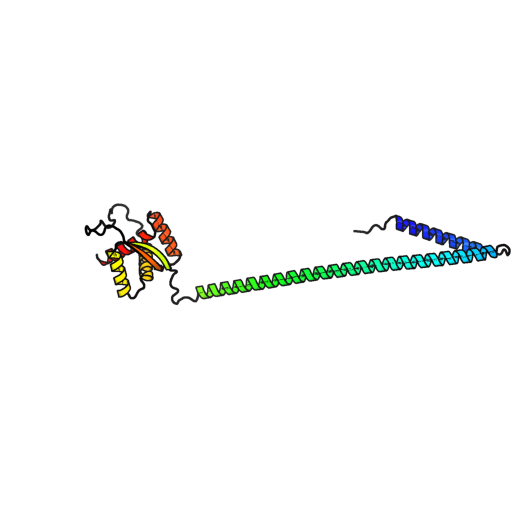13.698 1.00 93.31 86 SER A C 1
ATOM 697 O O . SER A 1 86 ? 16.680 -3.110 -12.651 1.00 93.31 86 SER A O 1
ATOM 699 N N . ALA A 1 87 ? 17.256 -1.386 -13.969 1.00 93.44 87 ALA A N 1
ATOM 700 C CA . ALA A 1 87 ? 16.810 -0.356 -13.032 1.00 93.44 87 ALA A CA 1
ATOM 701 C C . ALA A 1 87 ? 15.305 -0.465 -12.718 1.00 93.44 87 ALA A C 1
ATOM 703 O O . ALA A 1 87 ? 14.904 -0.362 -11.557 1.00 93.44 87 ALA A O 1
ATOM 704 N N . ALA A 1 88 ? 14.475 -0.740 -13.730 1.00 93.31 88 ALA A N 1
ATOM 705 C CA . ALA A 1 88 ? 13.043 -0.973 -13.545 1.00 93.31 88 ALA A CA 1
ATOM 706 C C . ALA A 1 88 ? 12.767 -2.228 -12.695 1.00 93.31 88 ALA A C 1
ATOM 708 O O . ALA A 1 88 ? 11.941 -2.189 -11.780 1.00 93.31 88 ALA A O 1
ATOM 709 N N . ALA A 1 89 ? 13.492 -3.325 -12.938 1.00 92.88 89 ALA A N 1
ATOM 710 C CA . ALA A 1 89 ? 13.377 -4.543 -12.136 1.00 92.88 89 ALA A CA 1
ATOM 711 C C . ALA A 1 89 ? 13.770 -4.303 -10.668 1.00 92.88 89 ALA A C 1
ATOM 713 O O . ALA A 1 89 ? 13.087 -4.770 -9.755 1.00 92.88 89 ALA A O 1
ATOM 714 N N . ASP A 1 90 ? 14.828 -3.532 -10.418 1.00 94.88 90 ASP A N 1
ATOM 715 C CA . ASP A 1 90 ? 15.245 -3.180 -9.060 1.00 94.88 90 ASP A CA 1
ATOM 716 C C . ASP A 1 90 ? 14.228 -2.294 -8.342 1.00 94.88 90 ASP A C 1
ATOM 718 O O . ASP A 1 90 ? 13.974 -2.491 -7.150 1.00 94.88 90 ASP A O 1
ATOM 722 N N . GLN A 1 91 ? 13.600 -1.356 -9.053 1.00 94.56 91 GLN A N 1
ATOM 723 C CA . GLN A 1 91 ? 12.519 -0.546 -8.501 1.00 94.56 91 GLN A CA 1
ATOM 724 C C . GLN A 1 91 ? 11.326 -1.416 -8.080 1.00 94.56 91 GLN A C 1
ATOM 726 O O . GLN A 1 91 ? 10.845 -1.276 -6.953 1.00 94.56 91 GLN A O 1
ATOM 731 N N . LEU A 1 92 ? 10.912 -2.369 -8.922 1.00 94.00 92 LEU A N 1
ATOM 732 C CA . LEU A 1 92 ? 9.840 -3.318 -8.597 1.00 94.00 92 LEU A CA 1
ATOM 733 C C . LEU A 1 92 ? 10.191 -4.185 -7.380 1.00 94.00 92 LEU A C 1
ATOM 735 O O . LEU A 1 92 ? 9.373 -4.338 -6.476 1.00 94.00 92 LEU A O 1
ATOM 739 N N . ARG A 1 93 ? 11.432 -4.686 -7.284 1.00 92.88 93 ARG A N 1
ATOM 740 C CA . ARG A 1 93 ? 11.901 -5.443 -6.105 1.00 92.88 93 ARG A CA 1
ATOM 741 C C . ARG A 1 93 ? 11.878 -4.610 -4.824 1.00 92.88 93 ARG A C 1
ATOM 743 O O . ARG A 1 93 ? 11.631 -5.145 -3.744 1.00 92.88 93 ARG A O 1
ATOM 750 N N . ARG A 1 94 ? 12.188 -3.310 -4.899 1.00 93.06 94 ARG A N 1
ATOM 751 C CA . ARG A 1 94 ? 12.105 -2.403 -3.739 1.00 93.06 94 ARG A CA 1
ATOM 752 C C . ARG A 1 94 ? 10.654 -2.169 -3.326 1.00 93.06 94 ARG A C 1
ATOM 754 O O . ARG A 1 94 ? 10.370 -2.231 -2.134 1.00 93.06 94 ARG A O 1
ATOM 761 N N . GLN A 1 95 ? 9.755 -1.954 -4.285 1.00 93.06 95 GLN A N 1
ATOM 762 C CA . GLN A 1 95 ? 8.322 -1.796 -4.022 1.00 93.06 95 GLN A CA 1
ATOM 763 C C . GLN A 1 95 ? 7.718 -3.058 -3.397 1.00 93.06 95 GLN A C 1
ATOM 765 O O . GLN A 1 95 ? 7.051 -2.959 -2.372 1.00 93.06 95 GLN A O 1
ATOM 770 N N . ALA A 1 96 ? 8.031 -4.239 -3.939 1.00 92.69 96 ALA A N 1
ATOM 771 C CA . ALA A 1 96 ? 7.594 -5.517 -3.380 1.00 92.69 96 ALA A CA 1
ATOM 772 C C . ALA A 1 96 ? 8.060 -5.690 -1.925 1.00 92.69 96 ALA A C 1
ATOM 774 O O . ALA A 1 96 ? 7.245 -5.965 -1.050 1.00 92.69 96 ALA A O 1
ATOM 775 N N . ARG A 1 97 ? 9.339 -5.409 -1.630 1.00 92.75 97 ARG A N 1
ATOM 776 C CA . ARG A 1 97 ? 9.862 -5.456 -0.253 1.00 92.75 97 ARG A CA 1
ATOM 777 C C . ARG A 1 97 ? 9.181 -4.460 0.685 1.00 92.75 97 ARG A C 1
ATOM 779 O O . ARG A 1 97 ? 8.923 -4.784 1.840 1.00 92.75 97 ARG A O 1
ATOM 786 N N . GLN A 1 98 ? 8.898 -3.241 0.225 1.00 91.88 98 GLN A N 1
ATOM 787 C CA . GLN A 1 98 ? 8.171 -2.261 1.039 1.00 91.88 98 GLN A CA 1
ATOM 788 C C . GLN A 1 98 ? 6.746 -2.729 1.345 1.00 91.88 98 GLN A C 1
ATOM 790 O O . GLN A 1 98 ? 6.289 -2.573 2.479 1.00 91.88 98 GLN A O 1
ATOM 795 N N . GLU A 1 99 ? 6.072 -3.332 0.369 1.00 91.31 99 GLU A N 1
ATOM 796 C CA . GLU A 1 99 ? 4.731 -3.876 0.549 1.00 91.31 99 GLU A CA 1
ATOM 797 C C . GLU A 1 99 ? 4.732 -5.081 1.496 1.00 91.31 99 GLU A C 1
ATOM 799 O O . GLU A 1 99 ? 3.935 -5.119 2.429 1.00 91.31 99 GLU A O 1
ATOM 804 N N . GLU A 1 100 ? 5.687 -6.003 1.360 1.00 90.88 100 GLU A N 1
ATOM 805 C CA . GLU A 1 100 ? 5.887 -7.110 2.305 1.00 90.88 100 GLU A CA 1
ATOM 806 C C . GLU A 1 100 ? 6.100 -6.603 3.738 1.00 90.88 100 GLU A C 1
ATOM 808 O O . GLU A 1 100 ? 5.449 -7.075 4.673 1.00 90.88 100 GLU A O 1
ATOM 813 N N . LEU A 1 101 ? 6.952 -5.588 3.928 1.00 91.75 101 LEU A N 1
ATOM 814 C CA . LEU A 1 101 ? 7.172 -4.968 5.238 1.00 91.75 101 LEU A CA 1
ATOM 815 C C . LEU A 1 101 ? 5.905 -4.298 5.781 1.00 91.75 101 LEU A C 1
ATOM 817 O O . LEU A 1 101 ? 5.641 -4.358 6.987 1.00 91.75 101 LEU A O 1
ATOM 821 N N . ARG A 1 102 ? 5.109 -3.661 4.915 1.00 90.62 102 ARG A N 1
ATOM 822 C CA . ARG A 1 102 ? 3.827 -3.042 5.278 1.00 90.62 102 ARG A CA 1
ATOM 823 C C . ARG A 1 102 ? 2.819 -4.099 5.722 1.00 90.62 102 ARG A C 1
ATOM 825 O O . ARG A 1 102 ? 2.194 -3.934 6.772 1.00 90.62 102 ARG A O 1
ATOM 832 N N . VAL A 1 103 ? 2.695 -5.190 4.968 1.00 88.94 103 VAL A N 1
ATOM 833 C CA . VAL A 1 103 ? 1.831 -6.332 5.291 1.00 88.94 103 VAL A CA 1
ATOM 834 C C . VAL A 1 103 ? 2.270 -6.973 6.604 1.00 88.94 103 VAL A C 1
ATOM 836 O O . VAL A 1 103 ? 1.440 -7.136 7.496 1.00 88.94 103 VAL A O 1
ATOM 839 N N . ALA A 1 104 ? 3.565 -7.239 6.788 1.00 89.38 104 ALA A N 1
ATOM 840 C CA . ALA A 1 104 ? 4.107 -7.797 8.025 1.00 89.38 104 ALA A CA 1
ATOM 841 C C . ALA A 1 104 ? 3.864 -6.878 9.235 1.00 89.38 104 ALA A C 1
ATOM 843 O O . ALA A 1 104 ? 3.478 -7.344 10.308 1.00 89.38 104 ALA A O 1
ATOM 844 N N . ARG A 1 105 ? 4.025 -5.557 9.072 1.00 86.31 105 ARG A N 1
ATOM 845 C CA . ARG A 1 105 ? 3.722 -4.570 10.121 1.00 86.31 105 ARG A CA 1
ATOM 846 C C . ARG A 1 105 ? 2.233 -4.548 10.466 1.00 86.31 105 ARG A C 1
ATOM 848 O O . ARG A 1 105 ? 1.887 -4.502 11.644 1.00 86.31 105 ARG A O 1
ATOM 855 N N . ASN A 1 106 ? 1.357 -4.600 9.466 1.00 85.81 106 ASN A N 1
ATOM 856 C CA . ASN A 1 106 ? -0.087 -4.673 9.682 1.00 85.81 106 ASN A CA 1
ATOM 857 C C . ASN A 1 106 ? -0.495 -5.989 10.352 1.00 85.81 106 ASN A C 1
ATOM 859 O O . ASN A 1 106 ? -1.338 -5.966 11.243 1.00 85.81 106 ASN A O 1
ATOM 863 N N . ALA A 1 107 ? 0.122 -7.112 9.979 1.00 82.31 107 ALA A N 1
ATOM 864 C CA . ALA A 1 107 ? -0.090 -8.402 10.624 1.00 82.31 107 ALA A CA 1
ATOM 865 C C . ALA A 1 107 ? 0.343 -8.363 12.096 1.00 82.31 107 ALA A C 1
ATOM 867 O O . ALA A 1 107 ? -0.446 -8.733 12.957 1.00 82.31 107 ALA A O 1
ATOM 868 N N . ARG A 1 108 ? 1.526 -7.808 12.406 1.00 81.50 108 ARG A N 1
ATOM 869 C CA . ARG A 1 108 ? 1.970 -7.592 13.796 1.00 81.50 108 ARG A CA 1
ATOM 870 C C . ARG A 1 108 ? 1.014 -6.704 14.580 1.00 81.50 108 ARG A C 1
ATOM 872 O O . ARG A 1 108 ? 0.650 -7.064 15.687 1.00 81.50 108 ARG A O 1
ATOM 879 N N . ARG A 1 109 ? 0.550 -5.588 14.003 1.00 78.75 109 ARG A N 1
ATOM 880 C CA . ARG A 1 109 ? -0.456 -4.735 14.656 1.00 78.75 109 ARG A CA 1
ATOM 881 C C . ARG A 1 109 ? -1.752 -5.493 14.914 1.00 78.75 109 ARG A C 1
ATOM 883 O O . ARG A 1 109 ? -2.293 -5.384 16.002 1.00 78.75 109 ARG A O 1
ATOM 890 N N . ARG A 1 110 ? -2.254 -6.261 13.943 1.00 76.81 110 ARG A N 1
ATOM 891 C CA . ARG A 1 110 ? -3.459 -7.090 14.117 1.00 76.81 110 ARG A CA 1
ATOM 892 C C . ARG A 1 110 ? -3.267 -8.143 15.202 1.00 76.81 110 ARG A C 1
ATOM 894 O O . ARG A 1 110 ? -4.177 -8.342 15.991 1.00 76.81 110 ARG A O 1
ATOM 901 N N . GLU A 1 111 ? -2.095 -8.762 15.267 1.00 75.38 111 GLU A N 1
ATOM 902 C CA . GLU A 1 111 ? -1.737 -9.723 16.309 1.00 75.38 111 GLU A CA 1
ATOM 903 C C . GLU A 1 111 ? -1.623 -9.048 17.683 1.00 75.38 111 GLU A C 1
ATOM 905 O O . GLU A 1 111 ? -2.119 -9.580 18.663 1.00 75.38 111 GLU A O 1
ATOM 910 N N . GLU A 1 112 ? -1.054 -7.843 17.773 1.00 72.38 112 GLU A N 1
ATOM 911 C CA . GLU A 1 112 ? -1.051 -7.029 18.997 1.00 72.38 112 GLU A CA 1
ATOM 912 C C . GLU A 1 112 ? -2.469 -6.627 19.415 1.00 72.38 112 GLU A C 1
ATOM 914 O O . GLU A 1 112 ? -2.794 -6.686 20.597 1.00 72.38 112 GLU A O 1
ATOM 919 N N . TYR A 1 113 ? -3.332 -6.246 18.469 1.00 67.56 113 TYR A N 1
ATOM 920 C CA . TYR A 1 113 ? -4.748 -5.994 18.738 1.00 67.56 113 TYR A CA 1
ATOM 921 C C . TYR A 1 113 ? -5.462 -7.259 19.209 1.00 67.56 113 TYR A C 1
ATOM 923 O O . TYR A 1 113 ? -6.237 -7.174 20.155 1.00 67.56 113 TYR A O 1
ATOM 931 N N . ARG A 1 114 ? -5.176 -8.416 18.601 1.00 70.56 114 ARG A N 1
ATOM 932 C CA . ARG A 1 114 ? -5.738 -9.708 18.998 1.00 70.56 114 ARG A CA 1
ATOM 933 C C . ARG A 1 114 ? -5.265 -10.104 20.393 1.00 70.56 114 ARG A C 1
ATOM 935 O O . ARG A 1 114 ? -6.097 -10.346 21.245 1.00 70.56 114 ARG A O 1
ATOM 942 N N . ARG A 1 115 ? -3.965 -10.027 20.682 1.00 62.94 115 ARG A N 1
ATOM 943 C CA . ARG A 1 115 ? -3.402 -10.278 22.020 1.00 62.94 115 ARG A CA 1
ATOM 944 C C . ARG A 1 115 ? -3.894 -9.290 23.068 1.00 62.94 115 ARG A C 1
ATOM 946 O O . ARG A 1 115 ? -4.041 -9.664 24.219 1.00 62.94 115 ARG A O 1
ATOM 953 N N . ARG A 1 116 ? -4.160 -8.032 22.704 1.00 57.19 116 ARG A N 1
ATOM 954 C CA . ARG A 1 116 ? -4.841 -7.081 23.598 1.00 57.19 116 ARG A CA 1
ATOM 955 C C . ARG A 1 116 ? -6.315 -7.436 23.782 1.00 57.19 116 ARG A C 1
ATOM 957 O O . ARG A 1 116 ? -6.839 -7.230 24.866 1.00 57.19 116 ARG A O 1
ATOM 964 N N . ALA A 1 117 ? -6.989 -7.947 22.758 1.00 57.84 117 ALA A N 1
ATOM 965 C CA . ALA A 1 117 ? -8.366 -8.417 22.873 1.00 57.84 117 ALA A CA 1
ATOM 966 C C . ALA A 1 117 ? -8.465 -9.699 23.723 1.00 57.84 117 ALA A C 1
ATOM 968 O O . ALA A 1 117 ? -9.378 -9.807 24.527 1.00 57.84 117 ALA A O 1
ATOM 969 N N . GLU A 1 118 ? -7.502 -10.614 23.601 1.00 57.00 118 GLU A N 1
ATOM 970 C CA . GLU A 1 118 ? -7.438 -11.899 24.314 1.00 57.00 118 GLU A CA 1
ATOM 971 C C . GLU A 1 118 ? -6.800 -11.780 25.711 1.00 57.00 118 GLU A C 1
ATOM 973 O O . GLU A 1 118 ? -7.145 -12.528 26.616 1.00 57.00 118 GLU A O 1
ATOM 978 N N . GLY A 1 119 ? -5.880 -10.832 25.915 1.00 46.84 119 GLY A N 1
ATOM 979 C CA . GLY A 1 119 ? -5.121 -10.644 27.156 1.00 46.84 119 GLY A CA 1
ATOM 980 C C . GLY A 1 119 ? -5.728 -9.657 28.154 1.00 46.84 119 GLY A C 1
ATOM 981 O O . GLY A 1 119 ? -5.048 -9.288 29.108 1.00 46.84 119 GLY A O 1
ATOM 982 N N . THR A 1 120 ? -6.969 -9.203 27.949 1.00 45.59 120 THR A N 1
ATOM 983 C CA . THR A 1 120 ? -7.643 -8.284 28.882 1.00 45.59 120 THR A CA 1
ATOM 984 C C . THR A 1 120 ? -8.791 -8.978 29.613 1.00 45.59 120 THR A C 1
ATOM 986 O O . THR A 1 120 ? -9.942 -8.574 29.496 1.00 45.59 120 THR A O 1
ATOM 989 N N . ASP A 1 121 ? -8.449 -9.997 30.402 1.00 48.41 121 ASP A N 1
ATOM 990 C CA . ASP A 1 121 ? -9.311 -10.550 31.463 1.00 48.41 121 ASP A CA 1
ATOM 991 C C . ASP A 1 121 ? -9.068 -9.850 32.822 1.00 48.41 121 ASP A C 1
ATOM 993 O O . ASP A 1 121 ? -9.370 -10.345 33.903 1.00 48.41 121 ASP A O 1
ATOM 997 N N . THR A 1 122 ? -8.493 -8.645 32.791 1.00 45.88 122 THR A N 1
ATOM 998 C CA . THR A 1 122 ? -8.359 -7.770 33.958 1.00 45.88 122 THR A CA 1
ATOM 999 C C . THR A 1 122 ? -8.778 -6.349 33.589 1.00 45.88 122 THR A C 1
ATOM 1001 O O . THR A 1 122 ? -8.004 -5.547 33.079 1.00 45.88 122 THR A O 1
ATOM 1004 N N . TYR A 1 123 ? -10.056 -6.047 33.847 1.00 46.00 123 TYR A N 1
ATOM 1005 C CA . TYR A 1 123 ? -10.614 -4.691 33.942 1.00 46.00 123 TYR A CA 1
ATOM 1006 C C . TYR A 1 123 ? -10.328 -3.757 32.751 1.00 46.00 123 TYR A C 1
ATOM 1008 O O . TYR A 1 123 ? -9.821 -2.643 32.897 1.00 46.00 123 TYR A O 1
ATOM 1016 N N . ARG A 1 124 ? -10.751 -4.155 31.545 1.00 48.47 124 ARG A N 1
ATOM 1017 C CA . ARG A 1 124 ? -11.067 -3.150 30.524 1.00 48.47 124 ARG A CA 1
ATOM 1018 C C . ARG A 1 124 ? -12.385 -2.506 30.934 1.00 48.47 124 ARG A C 1
ATOM 1020 O O . ARG A 1 124 ? -13.422 -3.135 30.779 1.00 48.47 124 ARG A O 1
ATOM 1027 N N . HIS A 1 125 ? -12.348 -1.297 31.486 1.00 50.56 125 HIS A N 1
ATOM 1028 C CA . HIS A 1 125 ? -13.566 -0.504 31.661 1.00 50.56 125 HIS A CA 1
ATOM 1029 C C . HIS A 1 125 ? -14.294 -0.416 30.308 1.00 50.56 125 HIS A C 1
ATOM 1031 O O . HIS A 1 125 ? -13.655 0.025 29.340 1.00 50.56 125 HIS A O 1
ATOM 1037 N N . PRO A 1 126 ? -15.559 -0.876 30.182 1.00 57.28 126 PRO A N 1
ATOM 1038 C CA . PRO A 1 126 ? -16.345 -0.661 28.979 1.00 57.28 126 PRO A CA 1
ATOM 1039 C C . PRO A 1 126 ? -16.272 0.803 28.521 1.00 57.28 126 PRO A C 1
ATOM 1041 O O . PRO A 1 126 ? -16.156 1.710 29.353 1.00 57.28 126 PRO A O 1
ATOM 1044 N N . PRO A 1 127 ? -16.306 1.065 27.204 1.00 63.75 127 PRO A N 1
ATOM 1045 C CA . PRO A 1 127 ? -16.268 2.426 26.689 1.00 63.75 127 PRO A CA 1
ATOM 1046 C C . PRO A 1 127 ? -17.386 3.259 27.328 1.00 63.75 127 PRO A C 1
ATOM 1048 O O . PRO A 1 127 ? -18.560 2.917 27.238 1.00 63.75 127 PRO A O 1
ATOM 1051 N N . SER A 1 128 ? -17.039 4.369 27.980 1.00 73.62 128 SER A N 1
ATOM 1052 C CA . SER A 1 128 ? -18.048 5.201 28.628 1.00 73.62 128 SER A CA 1
ATOM 1053 C C . SER A 1 128 ? -18.737 6.120 27.610 1.00 73.62 128 SER A C 1
ATOM 1055 O O . SER A 1 128 ? -18.095 6.758 26.770 1.00 73.62 128 SER A O 1
ATOM 1057 N N . LYS A 1 129 ? -20.071 6.180 27.645 1.00 82.19 129 LYS A N 1
ATOM 1058 C CA . LYS A 1 129 ? -20.893 6.999 26.739 1.00 82.19 129 LYS A CA 1
ATOM 1059 C C . LYS A 1 129 ? -21.431 8.207 27.493 1.00 82.19 129 LYS A C 1
ATOM 1061 O O . LYS A 1 129 ? -22.070 8.059 28.532 1.00 82.19 129 LYS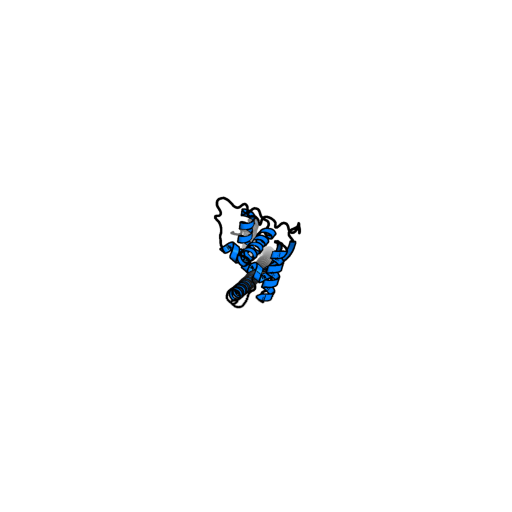 A O 1
ATOM 1066 N N . ALA A 1 130 ? -21.164 9.412 26.994 1.00 85.56 130 ALA A N 1
ATOM 1067 C CA . ALA A 1 130 ? -21.670 10.639 27.603 1.00 85.56 130 ALA A CA 1
ATOM 1068 C C . ALA A 1 130 ? -23.151 10.844 27.250 1.00 85.56 130 ALA A C 1
ATOM 1070 O O . ALA A 1 130 ? -23.509 10.943 26.077 1.00 85.56 130 ALA A O 1
ATOM 1071 N N . VAL A 1 131 ? -24.006 10.939 28.268 1.00 84.31 131 VAL A N 1
ATOM 1072 C CA . VAL A 1 131 ? -25.457 11.090 28.128 1.00 84.31 131 VAL A CA 1
ATOM 1073 C C . VAL A 1 131 ? -25.961 12.191 29.047 1.00 84.31 131 VAL A C 1
ATOM 1075 O O . VAL A 1 131 ? -25.555 12.322 30.201 1.00 84.31 131 VAL A O 1
ATOM 1078 N N . ARG A 1 132 ? -26.893 12.989 28.530 1.00 85.38 132 ARG A N 1
ATOM 1079 C CA . ARG A 1 132 ? -27.640 13.969 29.315 1.00 85.38 132 ARG A CA 1
ATOM 1080 C C . ARG A 1 132 ? -28.886 13.303 29.893 1.00 85.38 132 ARG A C 1
ATOM 1082 O O . ARG A 1 132 ? -29.946 13.403 29.297 1.00 85.38 132 ARG A O 1
ATOM 1089 N N . VAL A 1 133 ? -28.751 12.594 31.004 1.00 84.75 133 VAL A N 1
ATOM 1090 C CA . VAL A 1 133 ? -29.825 11.805 31.625 1.00 84.75 133 VAL A CA 1
ATOM 1091 C C . VAL A 1 133 ? -30.975 12.712 32.080 1.00 84.75 133 VAL A C 1
ATOM 1093 O O . VAL A 1 133 ? -30.746 13.716 32.759 1.00 84.75 133 VAL A O 1
ATOM 1096 N N . GLU A 1 134 ? -32.206 12.358 31.698 1.00 85.31 134 GLU A N 1
ATOM 1097 C CA . GLU A 1 134 ? -33.444 13.037 32.104 1.00 85.31 134 GLU A CA 1
ATOM 1098 C C . GLU A 1 134 ? -34.195 12.198 33.143 1.00 85.31 134 GLU A C 1
ATOM 1100 O O . GLU A 1 134 ? -34.928 11.267 32.797 1.00 85.31 134 GLU A O 1
ATOM 1105 N N . VAL A 1 135 ? -34.011 12.547 34.416 1.00 83.25 135 VAL A N 1
ATOM 1106 C CA . VAL A 1 135 ? -34.410 11.734 35.574 1.00 83.25 135 VAL A CA 1
ATOM 1107 C C . VAL A 1 135 ? -35.053 12.594 36.664 1.00 83.25 135 VAL A C 1
ATOM 1109 O O . VAL A 1 135 ? -34.764 13.794 36.781 1.00 83.25 135 VAL A O 1
ATOM 1112 N N . ASP A 1 136 ? -35.934 11.986 37.452 1.00 83.19 136 ASP A N 1
ATOM 1113 C CA . ASP A 1 136 ? -36.448 12.570 38.686 1.00 83.19 136 ASP A CA 1
ATOM 1114 C C . ASP A 1 136 ? -35.305 12.943 39.664 1.00 83.19 136 ASP A C 1
ATOM 1116 O O . ASP A 1 136 ? -34.392 12.136 39.889 1.00 83.19 136 ASP A O 1
ATOM 1120 N N . PRO A 1 137 ? -35.307 14.157 40.253 1.00 81.38 137 PRO A N 1
ATOM 1121 C CA . PRO A 1 137 ? -34.255 14.575 41.177 1.00 81.38 137 PRO A CA 1
ATOM 1122 C C . PRO A 1 137 ? -34.080 13.664 42.400 1.00 81.38 137 PRO A C 1
ATOM 1124 O O . PRO A 1 137 ? -32.941 13.453 42.826 1.00 81.38 137 PRO A O 1
ATOM 1127 N N . ALA A 1 138 ? -35.165 13.113 42.957 1.00 83.38 138 ALA A N 1
ATOM 1128 C CA . ALA A 1 138 ? -35.088 12.223 44.111 1.00 83.38 138 ALA A CA 1
ATOM 1129 C C . ALA A 1 138 ? -34.502 10.865 43.709 1.00 83.38 138 ALA A C 1
ATOM 1131 O O . ALA A 1 138 ? -33.615 10.358 44.400 1.00 83.38 138 ALA A O 1
ATOM 1132 N N . ALA A 1 139 ? -34.899 10.333 42.548 1.00 83.81 139 ALA A N 1
ATOM 1133 C CA . ALA A 1 139 ? -34.320 9.098 42.022 1.00 83.81 139 ALA A CA 1
ATOM 1134 C C . ALA A 1 139 ? -32.814 9.242 41.731 1.00 83.81 139 ALA A C 1
ATOM 1136 O O . ALA A 1 139 ? -32.010 8.379 42.090 1.00 83.81 139 ALA A O 1
ATOM 1137 N N . TRP A 1 140 ? -32.399 10.379 41.164 1.00 87.81 140 TRP A N 1
ATOM 1138 C CA . TRP A 1 140 ? -30.983 10.681 40.946 1.00 87.81 140 TRP A CA 1
ATOM 1139 C C . TRP A 1 140 ? -30.189 10.776 42.250 1.00 87.81 140 TRP A C 1
ATOM 1141 O O . TRP A 1 140 ? -29.050 10.312 42.330 1.00 87.81 140 TRP A O 1
ATOM 1151 N N . GLN A 1 141 ? -30.778 11.374 43.286 1.00 87.75 141 GLN A N 1
ATOM 1152 C CA . GLN A 1 141 ? -30.132 11.486 44.587 1.00 87.75 141 GLN A CA 1
ATOM 1153 C C . GLN A 1 141 ? -30.008 10.123 45.280 1.00 87.75 141 GLN A C 1
ATOM 1155 O O . GLN A 1 141 ? -28.950 9.828 45.838 1.00 87.75 141 GLN A O 1
ATOM 1160 N N . ALA A 1 142 ? -31.032 9.269 45.195 1.00 88.19 142 ALA A N 1
ATOM 1161 C CA . ALA A 1 142 ? -30.968 7.892 45.684 1.00 88.19 142 ALA A CA 1
ATOM 1162 C C . ALA A 1 142 ? -29.841 7.106 44.996 1.00 88.19 142 ALA A C 1
ATOM 1164 O O . ALA A 1 142 ? -29.056 6.430 45.661 1.00 88.19 142 ALA A O 1
ATOM 1165 N N . LEU A 1 143 ? -29.691 7.284 43.682 1.00 88.38 143 LEU A N 1
ATOM 1166 C CA . LEU A 1 143 ? -28.627 6.659 42.904 1.00 88.38 143 LEU A CA 1
ATOM 1167 C C . LEU A 1 143 ? -27.222 7.118 43.332 1.00 88.38 143 LEU A C 1
ATOM 1169 O O . LEU A 1 143 ? -26.311 6.300 43.450 1.00 88.38 143 LEU A O 1
ATOM 1173 N N . LYS A 1 144 ? -27.043 8.413 43.630 1.00 89.69 144 LYS A N 1
ATOM 1174 C CA . LYS A 1 144 ? -25.780 8.935 44.186 1.00 89.69 144 LYS A CA 1
ATOM 1175 C C . LYS A 1 144 ? -25.455 8.334 45.550 1.00 89.69 144 LYS A C 1
ATOM 1177 O O . LYS A 1 144 ? -24.304 7.984 45.800 1.00 89.69 144 LYS A O 1
ATOM 1182 N N . ILE A 1 145 ? -26.450 8.238 46.432 1.00 90.62 145 ILE A N 1
ATOM 1183 C CA . ILE A 1 145 ? -26.280 7.639 47.761 1.00 90.62 145 ILE A CA 1
ATOM 1184 C C . ILE A 1 145 ? -25.855 6.177 47.619 1.00 90.62 145 ILE A C 1
ATOM 1186 O O . ILE A 1 145 ? -24.937 5.740 48.312 1.00 90.62 145 ILE A O 1
ATOM 1190 N N . GLU A 1 146 ? -26.475 5.438 46.700 1.00 89.25 146 GLU A N 1
ATOM 1191 C CA . GLU A 1 146 ? -26.097 4.055 46.438 1.00 89.25 146 GLU A CA 1
ATOM 1192 C C . GLU A 1 146 ? -24.670 3.935 45.917 1.00 89.25 146 GLU A C 1
ATOM 1194 O O . GLU A 1 146 ? -23.919 3.130 46.451 1.00 89.25 146 GLU A O 1
ATOM 1199 N N . ALA A 1 147 ? -24.266 4.756 44.945 1.00 87.75 147 ALA A N 1
ATOM 1200 C CA . ALA A 1 147 ? -22.905 4.723 44.413 1.00 87.75 147 ALA A CA 1
ATOM 1201 C C . ALA A 1 147 ? -21.848 4.874 45.522 1.00 87.75 147 ALA A C 1
ATOM 1203 O O . ALA A 1 147 ? -20.846 4.154 45.543 1.00 87.75 147 ALA A O 1
ATOM 1204 N N . VAL A 1 148 ? -22.110 5.752 46.497 1.00 89.44 148 VAL A N 1
ATOM 1205 C CA . VAL A 1 148 ? -21.262 5.910 47.686 1.00 89.44 148 VAL A CA 1
ATOM 1206 C C . VAL A 1 148 ? -21.304 4.661 48.573 1.00 89.44 148 VAL A C 1
ATOM 1208 O O . VAL A 1 148 ? -20.248 4.159 48.961 1.00 89.44 148 VAL A O 1
ATOM 1211 N N . LYS A 1 149 ? -22.496 4.131 48.876 1.00 88.62 149 LYS A N 1
ATOM 1212 C CA . LYS A 1 149 ? -22.668 2.932 49.718 1.00 88.62 149 LYS A CA 1
ATOM 1213 C C . LYS A 1 149 ? -21.988 1.698 49.125 1.00 88.62 149 LYS A C 1
ATOM 1215 O O . LYS A 1 149 ? -21.303 0.973 49.840 1.00 88.62 149 LYS A O 1
ATOM 1220 N N . SER A 1 150 ? -22.144 1.479 47.824 1.00 81.75 150 SER A N 1
ATOM 1221 C CA . SER A 1 150 ? -21.625 0.315 47.107 1.00 81.75 150 SER A CA 1
ATOM 1222 C C . SER A 1 150 ? -20.172 0.481 46.654 1.00 81.75 150 SER A C 1
ATOM 1224 O O . SER A 1 150 ? -19.654 -0.399 45.969 1.00 81.75 150 SER A O 1
ATOM 1226 N N . ARG A 1 151 ? -19.518 1.609 46.983 1.00 85.31 151 ARG A N 1
ATOM 1227 C CA . ARG A 1 151 ? -18.172 1.979 46.503 1.00 85.31 151 ARG A CA 1
ATOM 1228 C C . ARG A 1 151 ? -18.023 1.825 44.981 1.00 85.31 151 ARG A C 1
ATOM 1230 O O . ARG A 1 151 ? -16.964 1.440 44.490 1.00 85.31 151 ARG A O 1
ATOM 1237 N N . ALA A 1 152 ? -19.089 2.111 44.235 1.00 83.81 152 ALA A N 1
ATOM 1238 C CA . ALA A 1 152 ? -19.111 2.017 42.781 1.00 83.81 152 ALA A CA 1
ATOM 1239 C C . ALA A 1 152 ? -19.046 3.412 42.157 1.00 83.81 152 ALA A C 1
ATOM 1241 O O . ALA A 1 152 ? -19.570 4.384 42.703 1.00 83.81 152 ALA A O 1
ATOM 1242 N N . SER A 1 153 ? -18.429 3.524 40.980 1.00 87.69 153 SER A N 1
ATOM 1243 C CA . SER A 1 153 ? -18.528 4.761 40.213 1.00 87.69 153 SER A CA 1
ATOM 1244 C C . SER A 1 153 ? -19.967 4.943 39.720 1.00 87.69 153 SER A C 1
ATOM 1246 O O . SER A 1 153 ? -20.655 3.982 39.367 1.00 87.69 153 SER A O 1
ATOM 1248 N N . MET A 1 154 ? -20.412 6.197 39.645 1.00 87.31 154 MET A N 1
ATOM 1249 C CA . MET A 1 154 ? -21.724 6.549 39.095 1.00 87.31 154 MET A CA 1
ATOM 1250 C C 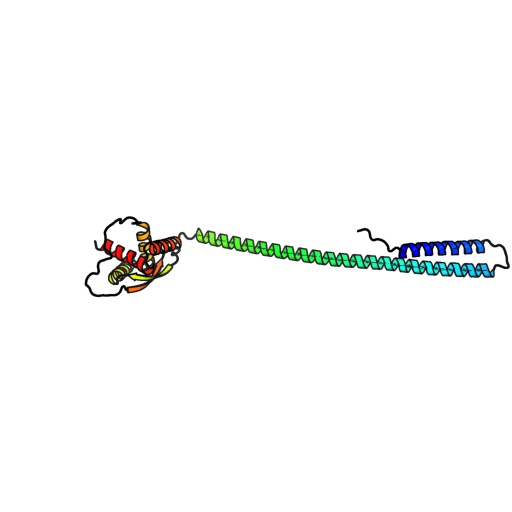. MET A 1 154 ? -21.924 5.990 37.676 1.00 87.31 154 MET A C 1
ATOM 1252 O O . MET A 1 154 ? -23.020 5.588 37.300 1.00 87.31 154 MET A O 1
ATOM 1256 N N . GLN A 1 155 ? -20.838 5.949 36.902 1.00 89.56 155 GLN A N 1
ATOM 1257 C CA . GLN A 1 155 ? -20.822 5.495 35.515 1.00 89.56 155 GLN A CA 1
ATOM 1258 C C . GLN A 1 155 ? -21.097 3.999 35.403 1.00 89.56 155 GLN A C 1
ATOM 1260 O O . GLN A 1 155 ? -21.927 3.579 34.595 1.00 89.56 155 GLN A O 1
ATOM 1265 N N . ARG A 1 156 ? -20.436 3.221 36.265 1.00 84.94 156 ARG A N 1
ATOM 1266 C CA . ARG A 1 156 ? -20.615 1.778 36.363 1.00 84.94 156 ARG A CA 1
ATOM 1267 C C . ARG A 1 156 ? -22.019 1.432 36.815 1.00 84.94 156 ARG A C 1
ATOM 1269 O O . ARG A 1 156 ? -22.655 0.556 36.244 1.00 84.94 156 ARG A O 1
ATOM 1276 N N . LEU A 1 157 ? -22.504 2.128 37.839 1.00 88.06 157 LEU A N 1
ATOM 1277 C CA . LEU A 1 157 ? -23.815 1.859 38.411 1.00 88.06 157 LEU A CA 1
ATOM 1278 C C . LEU A 1 157 ? -24.920 2.156 37.385 1.00 88.06 157 LEU A C 1
ATOM 1280 O O . LEU A 1 157 ? -25.779 1.313 37.163 1.00 88.06 157 LEU A O 1
ATOM 1284 N N . LEU A 1 158 ? -24.836 3.280 36.663 1.00 89.69 158 LEU A N 1
ATOM 1285 C CA . LEU A 1 158 ? -25.737 3.568 35.540 1.00 89.69 158 LEU A CA 1
ATOM 1286 C C . LEU A 1 158 ? -25.676 2.507 34.439 1.00 89.69 158 LEU A C 1
ATOM 1288 O O . LEU A 1 158 ? -26.719 2.116 33.923 1.00 89.69 158 LEU A O 1
ATOM 1292 N N . GLY A 1 159 ? -24.474 2.047 34.089 1.00 87.00 159 GLY A N 1
ATOM 1293 C CA . GLY A 1 159 ? -24.289 0.995 33.092 1.00 87.00 159 GLY A CA 1
ATOM 1294 C C . GLY A 1 159 ? -24.991 -0.299 33.485 1.00 87.00 159 GLY A C 1
ATOM 1295 O O . GLY A 1 159 ? -25.780 -0.833 32.711 1.00 87.00 159 GLY A O 1
ATOM 1296 N N . LEU A 1 160 ? -24.788 -0.745 34.727 1.00 88.94 160 LEU A N 1
ATOM 1297 C CA . LEU A 1 160 ? -25.434 -1.941 35.267 1.00 88.94 160 LEU A CA 1
ATOM 1298 C C . LEU A 1 160 ? -26.962 -1.830 35.279 1.00 88.94 160 LEU A C 1
ATOM 1300 O O . LEU A 1 160 ? -27.630 -2.797 34.930 1.00 88.94 160 LEU A O 1
ATOM 1304 N N . LEU A 1 161 ? -27.516 -0.666 35.638 1.00 88.56 161 LEU A N 1
ATOM 1305 C CA . LEU A 1 161 ? -28.968 -0.456 35.620 1.00 88.56 161 LEU A CA 1
ATOM 1306 C C . LEU A 1 161 ? -29.547 -0.529 34.210 1.00 88.56 161 LEU A C 1
ATOM 1308 O O . LEU A 1 161 ? -30.593 -1.135 34.008 1.00 88.56 161 LEU A O 1
ATOM 1312 N N . VAL A 1 162 ? -28.861 0.068 33.236 1.00 88.44 162 VAL A N 1
ATOM 1313 C CA . VAL A 1 162 ? -29.275 0.012 31.832 1.00 88.44 162 VAL A CA 1
ATOM 1314 C C . VAL A 1 162 ? -29.215 -1.421 31.306 1.00 88.44 162 VAL A C 1
ATOM 1316 O O . VAL A 1 162 ? -30.172 -1.869 30.686 1.00 88.44 162 VAL A O 1
ATOM 1319 N N . ILE A 1 163 ? -28.129 -2.151 31.576 1.00 85.38 163 ILE A N 1
ATOM 1320 C CA . ILE A 1 163 ? -27.982 -3.555 31.164 1.00 85.38 163 ILE A CA 1
ATOM 1321 C C . ILE A 1 163 ? -29.090 -4.410 31.786 1.00 85.38 163 ILE A C 1
ATOM 1323 O O . ILE A 1 163 ? -29.743 -5.169 31.077 1.00 85.38 163 ILE A O 1
ATOM 1327 N N . ALA A 1 164 ? -29.331 -4.264 33.092 1.00 82.38 164 ALA A N 1
ATOM 1328 C CA . ALA A 1 164 ? -30.351 -5.027 33.803 1.00 82.38 164 ALA A CA 1
ATOM 1329 C C . ALA A 1 164 ? -31.766 -4.754 33.268 1.00 82.38 164 ALA A C 1
ATOM 1331 O O . ALA A 1 164 ? -32.522 -5.697 33.058 1.00 82.38 164 ALA A O 1
ATOM 1332 N N . ASP A 1 165 ? -32.111 -3.492 33.004 1.00 84.12 165 ASP A N 1
ATOM 1333 C CA . ASP A 1 165 ? -33.440 -3.109 32.509 1.00 84.12 165 ASP A CA 1
ATOM 1334 C C . ASP A 1 165 ? -33.644 -3.417 31.008 1.00 84.12 165 ASP A C 1
ATOM 1336 O O . ASP A 1 165 ? -34.776 -3.590 30.563 1.00 84.12 165 ASP A O 1
ATOM 1340 N N . LEU A 1 166 ? -32.574 -3.531 30.210 1.00 80.38 166 LEU A N 1
ATOM 1341 C CA . LEU A 1 166 ? -32.658 -4.072 28.844 1.00 80.38 166 LEU A CA 1
ATOM 1342 C C . LEU A 1 166 ? -32.795 -5.602 28.848 1.00 80.38 166 LEU A C 1
ATOM 1344 O O . LEU A 1 166 ? -33.547 -6.153 28.048 1.00 80.38 166 LEU A O 1
ATOM 1348 N N . ALA A 1 167 ? -32.093 -6.283 29.758 1.00 77.50 167 ALA A N 1
ATOM 1349 C CA . ALA A 1 167 ? -32.130 -7.737 29.901 1.00 77.50 167 ALA A CA 1
ATOM 1350 C C . ALA A 1 167 ? -33.432 -8.251 30.530 1.00 77.50 167 ALA A C 1
ATOM 1352 O O . ALA A 1 167 ? -33.843 -9.370 30.227 1.00 77.50 167 ALA A O 1
ATOM 1353 N N . SER A 1 168 ? -34.096 -7.451 31.373 1.00 70.56 168 SER A N 1
ATOM 1354 C CA . SER A 1 168 ? -35.390 -7.819 31.959 1.00 70.56 168 SER A CA 1
ATOM 1355 C C . SER A 1 168 ? -36.489 -7.960 30.911 1.00 70.56 168 SER A C 1
ATOM 1357 O O . SER A 1 168 ? -37.482 -8.621 31.188 1.00 70.56 168 SER A O 1
ATOM 1359 N N . GLY A 1 169 ? -36.294 -7.422 29.698 1.00 55.22 169 GLY A N 1
ATOM 1360 C CA . GLY A 1 169 ? -37.033 -7.848 28.514 1.00 55.22 169 GLY A CA 1
ATOM 1361 C C . GLY A 1 169 ? -38.550 -7.794 28.665 1.00 55.22 169 GLY A C 1
ATOM 1362 O O . GLY A 1 169 ? -39.220 -8.573 27.996 1.00 55.22 169 GLY A O 1
ATOM 1363 N N . ASP A 1 170 ? -39.088 -6.905 29.515 1.00 49.16 170 ASP A N 1
ATOM 1364 C CA . ASP A 1 170 ? -40.528 -6.692 29.684 1.00 49.16 170 ASP A CA 1
ATOM 1365 C C . ASP A 1 170 ? -41.094 -6.095 28.390 1.00 49.16 170 ASP A C 1
ATOM 1367 O O . ASP A 1 170 ? -41.295 -4.885 28.219 1.00 49.16 170 ASP A O 1
ATOM 1371 N N . CYS A 1 171 ? -41.277 -6.996 27.431 1.00 37.56 171 CYS A N 1
ATOM 1372 C CA . CYS A 1 171 ? -41.793 -6.792 26.098 1.00 37.56 171 CYS A CA 1
ATOM 1373 C C . CYS A 1 171 ? -43.307 -7.009 26.052 1.00 37.56 171 CYS A C 1
ATOM 1375 O O . CYS A 1 171 ? -43.909 -6.741 25.015 1.00 37.56 171 CYS A O 1
ATOM 1377 N N . HIS A 1 172 ? -43.960 -7.395 27.156 1.00 34.84 172 HIS A N 1
ATOM 1378 C CA . HIS A 1 172 ? -45.413 -7.551 27.249 1.00 34.84 172 HIS A CA 1
ATOM 1379 C C . HIS A 1 172 ? -45.985 -6.922 28.532 1.00 34.84 172 HIS A C 1
ATOM 1381 O O . HIS A 1 172 ? -46.253 -7.609 29.510 1.00 34.84 172 HIS A O 1
ATOM 1387 N N . SER A 1 173 ? -46.308 -5.629 28.487 1.00 33.41 173 SER A N 1
ATOM 1388 C CA . SER A 1 173 ? -47.525 -5.135 29.144 1.00 33.41 173 SER A CA 1
ATOM 1389 C C . SER A 1 173 ? -48.535 -4.745 28.066 1.00 33.41 173 SER A C 1
ATOM 1391 O O . SER A 1 173 ? -48.760 -3.587 27.712 1.00 33.41 173 SER A O 1
ATOM 1393 N N . SER A 1 174 ? -49.138 -5.777 27.478 1.00 34.06 174 SER A N 1
ATOM 1394 C CA . SER A 1 174 ? -50.385 -5.647 26.741 1.00 34.06 174 SER A CA 1
ATOM 1395 C C . SER A 1 174 ? -51.467 -5.126 27.690 1.00 34.06 174 SER A C 1
ATOM 1397 O O . SER A 1 174 ? -51.988 -5.879 28.504 1.00 34.06 174 SER A O 1
ATOM 1399 N N . GLY A 1 175 ? -51.829 -3.853 27.545 1.00 33.41 175 GLY A N 1
ATOM 1400 C CA . GLY A 1 175 ? -53.082 -3.300 28.056 1.00 33.41 175 GLY A CA 1
ATOM 1401 C C . GLY A 1 175 ? -53.095 -2.944 29.545 1.00 33.41 175 GLY A C 1
ATOM 1402 O O . GLY A 1 175 ? -53.158 -3.815 30.397 1.00 33.41 175 GLY A O 1
ATOM 1403 N N . ARG A 1 176 ? -53.230 -1.634 29.797 1.00 36.88 176 ARG A N 1
ATOM 1404 C CA . ARG A 1 176 ? -53.390 -0.949 31.098 1.00 36.88 176 ARG A CA 1
ATOM 1405 C C . ARG A 1 176 ? -52.110 -0.843 31.918 1.00 36.88 176 ARG A C 1
ATOM 1407 O O . ARG A 1 176 ? -51.684 -1.800 32.530 1.00 36.88 176 ARG A O 1
ATOM 1414 N N . ASP A 1 177 ? -51.525 0.351 31.841 1.00 36.88 177 ASP A N 1
ATOM 1415 C CA . ASP A 1 177 ? -51.083 1.212 32.951 1.00 36.88 177 ASP A CA 1
ATOM 1416 C C . ASP A 1 177 ? -50.307 2.349 32.265 1.00 36.88 177 ASP A C 1
ATOM 1418 O O . ASP A 1 177 ? -49.174 2.195 31.839 1.00 36.88 177 ASP A O 1
ATOM 1422 N N . ARG A 1 178 ? -50.856 3.524 31.935 1.00 40.88 178 ARG A N 1
ATOM 1423 C CA . ARG A 1 178 ? -51.395 4.563 32.835 1.00 40.88 178 ARG A CA 1
ATOM 1424 C C . ARG A 1 178 ? -50.597 4.852 34.113 1.00 40.88 178 ARG A C 1
ATOM 1426 O O . ARG A 1 178 ? -50.984 5.795 34.802 1.00 40.88 178 ARG A O 1
ATOM 1433 N N . ASP A 1 179 ? -49.451 4.197 34.282 1.00 44.81 179 ASP A N 1
ATOM 1434 C CA . ASP A 1 179 ? -48.456 4.451 35.315 1.00 44.81 179 ASP A CA 1
ATOM 1435 C C . ASP A 1 179 ? -47.095 4.764 34.662 1.00 44.81 179 ASP A C 1
ATOM 1437 O O . ASP A 1 179 ? -46.055 4.185 34.960 1.00 44.81 179 ASP A O 1
ATOM 1441 N N . GLU A 1 180 ? -47.067 5.802 33.813 1.00 44.50 180 GLU A N 1
ATOM 1442 C CA . GLU A 1 180 ? -46.013 6.794 34.066 1.00 44.50 180 GLU A CA 1
ATOM 1443 C C . GLU A 1 180 ? -46.140 7.153 35.549 1.00 44.50 180 GLU A C 1
ATOM 1445 O O . GLU A 1 180 ? -47.281 7.390 35.953 1.00 44.50 180 GLU A O 1
ATOM 1450 N N . PRO A 1 181 ? -45.059 7.204 36.352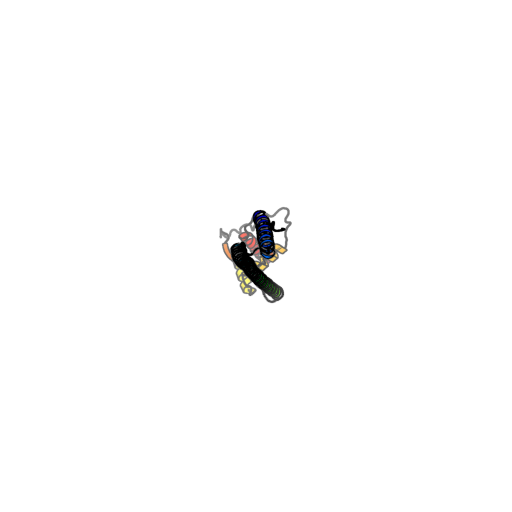 1.00 42.03 181 PRO A N 1
ATOM 1451 C CA . PRO A 1 181 ? -45.144 7.624 37.743 1.00 42.03 181 PRO A CA 1
ATOM 1452 C C . PRO A 1 181 ? -45.991 8.895 37.824 1.00 42.03 181 PRO A C 1
ATOM 1454 O O . PRO A 1 181 ? -45.558 9.978 37.415 1.00 42.03 181 PRO A O 1
ATOM 1457 N N . ARG A 1 182 ? -47.254 8.737 38.246 1.00 44.28 182 ARG A N 1
ATOM 1458 C CA . ARG A 1 182 ? -48.209 9.833 38.334 1.00 44.28 182 ARG A CA 1
ATOM 1459 C C . ARG A 1 182 ? -47.618 10.763 39.360 1.00 44.28 182 ARG A C 1
ATOM 1461 O O . ARG A 1 182 ? -47.396 10.364 40.499 1.00 44.28 182 ARG A O 1
ATOM 1468 N N . TRP A 1 183 ? -47.299 11.967 38.908 1.00 47.00 183 TRP A N 1
ATOM 1469 C CA . TRP A 1 183 ? -46.547 12.949 39.663 1.00 47.00 183 TRP A CA 1
ATOM 1470 C C . TRP A 1 183 ? -47.056 13.013 41.099 1.00 47.00 183 TRP A C 1
ATOM 1472 O O . TRP A 1 183 ? -48.225 13.336 41.338 1.00 47.00 183 TRP A O 1
ATOM 1482 N N . SER A 1 184 ? -46.182 12.712 42.059 1.00 38.44 184 SER A N 1
ATOM 1483 C CA . SER A 1 184 ? -46.473 13.084 43.430 1.00 38.44 184 SER A CA 1
ATOM 1484 C C . SER A 1 184 ? -46.509 14.613 43.477 1.00 38.44 184 SER A C 1
ATOM 1486 O O . SER A 1 184 ? -45.708 15.325 42.868 1.00 38.44 184 SER A O 1
ATOM 1488 N N . ARG A 1 185 ? -47.545 15.121 44.138 1.00 39.06 185 ARG A N 1
ATOM 1489 C CA . ARG A 1 185 ? -47.937 16.530 44.289 1.00 39.06 185 ARG A CA 1
ATOM 1490 C C . ARG A 1 185 ? -46.934 17.351 45.127 1.00 39.06 185 ARG A C 1
ATOM 1492 O O . ARG A 1 185 ? -47.344 18.192 45.916 1.00 39.06 185 ARG A O 1
ATOM 1499 N N . THR A 1 186 ? -45.629 17.127 44.981 1.00 40.47 186 THR A N 1
ATOM 1500 C CA . THR A 1 186 ? -44.566 17.768 45.780 1.00 40.47 186 THR A CA 1
ATOM 1501 C C . THR A 1 186 ? -43.733 18.797 45.005 1.00 40.47 186 THR A C 1
ATOM 1503 O O . THR A 1 186 ? -42.662 19.198 45.448 1.00 40.47 186 THR A O 1
ATOM 1506 N N . GLY A 1 187 ? -44.245 19.321 43.885 1.00 38.97 187 GLY A N 1
ATOM 1507 C CA . GLY A 1 187 ? -43.923 20.692 43.466 1.00 38.97 187 GLY A CA 1
ATOM 1508 C C . GLY A 1 187 ? -42.509 20.984 42.935 1.00 38.97 187 GLY A C 1
ATOM 1509 O O . GLY A 1 187 ? -42.072 22.126 43.041 1.00 38.97 187 GLY A O 1
ATOM 1510 N N . GLN A 1 188 ? -41.801 20.036 42.308 1.00 42.09 188 GLN A N 1
ATOM 1511 C CA . GLN A 1 188 ? -40.554 20.334 41.572 1.00 42.09 188 GLN A CA 1
ATOM 1512 C C . GLN A 1 188 ? -40.710 20.070 40.067 1.00 42.09 188 GLN A C 1
ATOM 1514 O O . GLN A 1 188 ? -40.364 19.026 39.527 1.00 42.09 188 GLN A O 1
ATOM 1519 N N . GLY A 1 189 ? -41.289 21.054 39.379 1.00 46.75 189 GLY A N 1
ATOM 1520 C CA . GLY A 1 189 ? -41.876 20.933 38.043 1.00 46.75 189 GLY A CA 1
ATOM 1521 C C . GLY A 1 189 ? -40.950 20.813 36.825 1.00 46.75 189 GLY A C 1
ATOM 1522 O O . GLY A 1 189 ? -41.390 21.207 35.748 1.00 46.75 189 GLY A O 1
ATOM 1523 N N . ARG A 1 190 ? -39.716 20.290 36.914 1.00 60.41 190 ARG A N 1
ATOM 1524 C CA . ARG A 1 190 ? -38.909 19.912 35.726 1.00 60.41 190 ARG A CA 1
ATOM 1525 C C . ARG A 1 190 ? -37.956 18.756 36.050 1.00 60.41 190 ARG A C 1
ATOM 1527 O O . ARG A 1 190 ? -37.189 18.859 37.002 1.00 60.41 190 ARG A O 1
ATOM 1534 N N . ARG A 1 191 ? -37.949 17.698 35.220 1.00 63.94 191 ARG A N 1
ATOM 1535 C CA . ARG A 1 191 ? -36.923 16.633 35.272 1.00 63.94 191 ARG A CA 1
ATOM 1536 C C . ARG A 1 191 ? -35.531 17.262 35.241 1.00 63.94 191 ARG A C 1
ATOM 1538 O O . ARG A 1 191 ? -35.276 18.172 34.444 1.00 63.94 191 ARG A O 1
ATOM 1545 N N . ALA A 1 192 ? -34.631 16.774 36.088 1.00 65.62 192 ALA A N 1
ATOM 1546 C CA . ALA A 1 192 ? -33.267 17.265 36.092 1.00 65.62 192 ALA A CA 1
ATOM 1547 C C . ALA A 1 192 ? -32.528 16.708 34.873 1.00 65.62 192 ALA A C 1
ATOM 1549 O O . ALA A 1 192 ? -32.603 15.518 34.571 1.00 65.62 192 ALA A O 1
ATOM 1550 N N . ARG A 1 193 ? -31.798 17.579 34.172 1.00 73.62 193 ARG A N 1
ATOM 1551 C CA . ARG A 1 193 ? -30.903 17.177 33.087 1.00 73.62 193 ARG A CA 1
ATOM 1552 C C . ARG A 1 193 ? -29.494 17.043 33.643 1.00 73.62 193 ARG A C 1
ATOM 1554 O O . ARG A 1 193 ? -28.839 18.055 33.881 1.00 73.62 193 ARG A O 1
ATOM 1561 N N . GLN A 1 194 ? -29.048 15.813 33.848 1.00 79.69 194 GLN A N 1
ATOM 1562 C CA . GLN A 1 194 ? -27.766 15.502 34.474 1.00 79.69 194 GLN A CA 1
ATOM 1563 C C . GLN A 1 194 ? -26.802 14.966 33.419 1.00 79.69 194 GLN A C 1
ATOM 1565 O O . GLN A 1 194 ? -27.117 14.014 32.713 1.00 79.69 194 GLN A O 1
ATOM 1570 N N . TYR A 1 195 ? -25.631 15.582 33.280 1.00 82.06 195 TYR A N 1
ATOM 1571 C CA . TYR A 1 195 ? -24.593 15.043 32.405 1.00 82.06 195 TYR A CA 1
ATOM 1572 C C . TYR A 1 195 ? -23.854 13.931 33.140 1.00 82.06 195 TYR A C 1
ATOM 1574 O O . TYR A 1 195 ? -23.265 14.167 34.193 1.00 82.06 195 TYR A O 1
ATOM 1582 N N . ALA A 1 196 ? -23.894 12.726 32.584 1.00 84.25 196 ALA A N 1
ATOM 1583 C CA . ALA A 1 196 ? -23.219 11.566 33.139 1.00 84.25 196 ALA A CA 1
ATOM 1584 C C . ALA A 1 196 ? -22.561 10.748 32.031 1.00 84.25 196 ALA A C 1
ATOM 1586 O O . ALA A 1 196 ? -22.982 10.776 30.877 1.00 84.25 196 ALA A O 1
ATOM 1587 N N . GLN A 1 197 ? -21.514 10.021 32.394 1.00 87.00 197 GLN A N 1
ATOM 1588 C CA . GLN A 1 197 ? -20.983 8.956 31.555 1.00 87.00 197 GLN A CA 1
ATOM 1589 C C . GLN A 1 197 ? -21.601 7.636 32.010 1.00 87.00 197 GLN A C 1
ATOM 1591 O O . GLN A 1 197 ? -21.826 7.458 33.204 1.00 87.00 197 GLN A O 1
ATOM 1596 N N . ILE A 1 198 ? -21.879 6.739 31.071 1.00 87.62 198 ILE A N 1
ATOM 1597 C CA . ILE A 1 198 ? -22.474 5.426 31.325 1.00 87.62 198 ILE A CA 1
ATOM 1598 C C . ILE A 1 198 ? -21.514 4.369 30.792 1.00 87.62 198 ILE A C 1
ATOM 1600 O O . ILE A 1 198 ? -21.094 4.460 29.641 1.00 87.62 198 ILE A O 1
ATOM 1604 N N . GLU A 1 199 ? -21.145 3.403 31.627 1.00 88.31 199 GLU A N 1
ATOM 1605 C CA . GLU A 1 199 ? -20.218 2.324 31.273 1.00 88.31 199 GLU A CA 1
ATOM 1606 C C . GLU A 1 199 ? -20.996 1.173 30.609 1.00 88.31 199 GLU A C 1
ATOM 1608 O O . GLU A 1 199 ? -21.591 0.349 31.296 1.00 88.31 199 GLU A O 1
ATOM 1613 N N . VAL A 1 200 ? -21.046 1.149 29.274 1.00 84.06 200 VAL A N 1
ATOM 1614 C CA . VAL A 1 200 ? -21.748 0.123 28.475 1.00 84.06 200 VAL A CA 1
ATOM 1615 C C . VAL A 1 200 ? -20.934 -0.208 27.229 1.00 84.06 200 VAL A C 1
ATOM 1617 O O . VAL A 1 200 ? -20.296 0.674 26.655 1.00 84.06 200 VAL A O 1
ATOM 1620 N N . ASP A 1 201 ? -20.933 -1.471 26.807 1.00 82.00 201 ASP A N 1
ATOM 1621 C CA . ASP A 1 201 ? -20.297 -1.855 25.546 1.00 82.00 201 ASP A CA 1
ATOM 1622 C C . ASP A 1 201 ? -21.071 -1.329 24.322 1.00 82.00 201 ASP A C 1
ATOM 1624 O O . ASP A 1 201 ? -22.172 -0.780 24.426 1.00 82.00 201 ASP A O 1
ATOM 1628 N N . ASP A 1 202 ? -20.449 -1.435 23.147 1.00 79.62 202 ASP A N 1
ATOM 1629 C CA . ASP A 1 202 ? -21.024 -0.907 21.908 1.00 79.62 202 ASP A CA 1
ATOM 1630 C C . ASP A 1 202 ? -22.306 -1.651 21.495 1.00 79.62 202 ASP A C 1
ATOM 1632 O O . ASP A 1 202 ? -23.197 -1.039 20.912 1.00 79.62 202 ASP A O 1
ATOM 1636 N N . GLU A 1 203 ? -22.438 -2.934 21.840 1.00 79.44 203 GLU A N 1
ATOM 1637 C CA . GLU A 1 203 ? -23.625 -3.738 21.533 1.00 79.44 203 GLU A CA 1
ATOM 1638 C C . GLU A 1 203 ? -24.822 -3.313 22.392 1.00 79.44 203 GLU A C 1
ATOM 1640 O O . GLU A 1 203 ? -25.866 -2.939 21.860 1.00 79.44 203 GLU A O 1
ATOM 1645 N N . THR A 1 204 ? -24.644 -3.247 23.713 1.00 82.12 204 THR A N 1
ATOM 1646 C CA . THR A 1 204 ? -25.641 -2.741 24.668 1.00 82.12 204 THR A CA 1
ATOM 1647 C C . THR A 1 204 ? -26.040 -1.311 24.329 1.00 82.12 204 THR A C 1
ATOM 1649 O O . THR A 1 204 ? -27.208 -0.934 24.445 1.00 82.12 204 THR A O 1
ATOM 1652 N N . TRP A 1 205 ? -25.080 -0.491 23.892 1.00 86.69 205 TRP A N 1
ATOM 1653 C CA . TRP A 1 205 ? -25.359 0.872 23.467 1.00 86.69 205 TRP A CA 1
ATOM 1654 C C . TRP A 1 205 ? -26.278 0.922 22.245 1.00 86.69 205 TRP A C 1
ATOM 1656 O O . TRP A 1 205 ? -27.225 1.707 22.233 1.00 86.69 205 TRP A O 1
ATOM 1666 N N . GLU A 1 206 ? -26.043 0.089 21.232 1.00 81.50 206 GLU A N 1
ATOM 1667 C CA . GLU A 1 206 ? -26.927 0.022 20.066 1.00 81.50 206 GLU A CA 1
ATOM 1668 C C . GLU A 1 206 ? -28.304 -0.561 20.426 1.00 81.50 206 GLU A C 1
ATOM 1670 O O . GLU A 1 206 ? -29.317 0.001 20.006 1.00 81.50 206 GLU A O 1
ATOM 1675 N N . VAL A 1 207 ? -28.382 -1.573 21.298 1.00 82.88 207 VAL A N 1
ATOM 1676 C CA . VAL A 1 207 ? -29.664 -2.090 21.821 1.00 82.88 207 VAL A CA 1
ATOM 1677 C C . VAL A 1 207 ? -30.448 -0.993 22.548 1.00 82.88 207 VAL A C 1
ATOM 1679 O O . VAL A 1 207 ? -31.631 -0.794 22.274 1.00 82.88 207 VAL A O 1
ATOM 1682 N N . LEU A 1 208 ? -29.790 -0.207 23.407 1.00 86.12 208 LEU A N 1
ATOM 1683 C CA . LEU A 1 208 ? -30.403 0.939 24.084 1.00 86.12 208 LEU A CA 1
ATOM 1684 C C . LEU A 1 208 ? -30.944 1.974 23.090 1.00 86.12 208 LEU A C 1
ATOM 1686 O O . LEU A 1 208 ? -31.998 2.568 23.323 1.00 86.12 208 LEU A O 1
ATOM 1690 N N . ARG A 1 209 ? -30.215 2.234 21.997 1.00 85.56 209 ARG A N 1
ATOM 1691 C CA . ARG A 1 209 ? -30.643 3.184 20.960 1.00 85.56 209 ARG A CA 1
ATOM 1692 C C . ARG A 1 209 ? -31.880 2.697 20.221 1.00 85.56 209 ARG A C 1
ATOM 1694 O O . ARG A 1 209 ? -32.778 3.506 19.989 1.00 85.56 209 ARG A O 1
ATOM 1701 N N . VAL A 1 210 ? -31.913 1.416 19.862 1.00 81.00 210 VAL A N 1
ATOM 1702 C CA . VAL A 1 210 ? -33.055 0.787 19.191 1.00 81.00 210 VAL A CA 1
ATOM 1703 C C . VAL A 1 210 ? -34.273 0.797 20.113 1.00 81.00 210 VAL A C 1
ATOM 1705 O O . VAL A 1 210 ? -35.295 1.356 19.731 1.00 81.00 210 VAL A O 1
ATOM 1708 N N . ASP A 1 211 ? -34.146 0.327 21.356 1.00 83.81 211 ASP A N 1
ATOM 1709 C CA . ASP A 1 211 ? -35.258 0.290 22.318 1.00 83.81 211 ASP A CA 1
ATOM 1710 C C . ASP A 1 211 ? -35.774 1.702 22.672 1.00 83.81 211 ASP A C 1
ATOM 1712 O O . ASP A 1 211 ? -36.982 1.938 22.754 1.00 83.81 211 ASP A O 1
ATOM 1716 N N . ALA A 1 212 ? -34.887 2.700 22.792 1.00 82.94 212 ALA A N 1
ATOM 1717 C CA . ALA A 1 212 ? -35.308 4.093 22.951 1.00 82.94 212 ALA A CA 1
ATOM 1718 C C . ALA A 1 212 ? -36.121 4.589 21.740 1.00 82.94 212 ALA A C 1
ATOM 1720 O O . ALA A 1 212 ? -37.149 5.246 21.923 1.00 82.94 212 ALA A O 1
ATOM 1721 N N . ALA A 1 213 ? -35.692 4.266 20.515 1.00 76.25 213 ALA A N 1
ATOM 1722 C CA . ALA A 1 213 ? -36.394 4.646 19.292 1.00 76.25 213 ALA A CA 1
ATOM 1723 C C . ALA A 1 213 ? -37.752 3.938 19.157 1.00 76.25 213 ALA A C 1
ATOM 1725 O O . ALA A 1 213 ? -38.752 4.598 18.864 1.00 76.25 213 ALA A O 1
ATOM 1726 N N . GLU A 1 214 ? -37.814 2.634 19.439 1.00 79.19 214 GLU A N 1
ATOM 1727 C CA . GLU A 1 214 ? -39.046 1.835 19.438 1.00 79.19 214 GLU A CA 1
ATOM 1728 C C . GLU A 1 214 ? -40.081 2.394 20.422 1.00 79.19 214 GLU A C 1
ATOM 1730 O O . GLU A 1 214 ? -41.262 2.530 20.093 1.00 79.19 214 GLU A O 1
ATOM 1735 N N . ARG A 1 215 ? -39.627 2.836 21.601 1.00 78.94 215 ARG A N 1
ATOM 1736 C CA . ARG A 1 215 ? -40.467 3.467 22.633 1.00 78.94 215 ARG A CA 1
ATOM 1737 C C . ARG A 1 215 ? -40.744 4.955 22.388 1.00 78.94 215 ARG A C 1
ATOM 1739 O O . ARG A 1 215 ? -41.436 5.578 23.191 1.00 78.94 215 ARG A O 1
ATOM 1746 N N . ARG A 1 216 ? -40.228 5.541 21.299 1.00 81.00 216 ARG A N 1
ATOM 1747 C CA . ARG A 1 216 ? -40.323 6.981 20.968 1.00 81.00 216 ARG A CA 1
ATOM 1748 C C . ARG A 1 216 ? -39.775 7.900 22.070 1.00 81.00 216 ARG A C 1
ATOM 1750 O O . ARG A 1 216 ? -40.310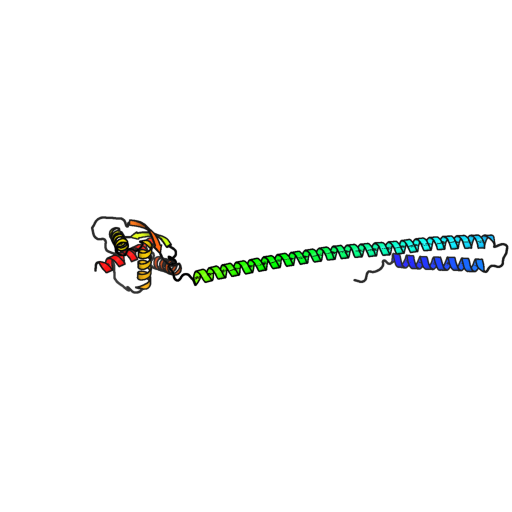 8.979 22.323 1.00 81.00 216 ARG A O 1
ATOM 1757 N N . LEU A 1 217 ? -38.698 7.476 22.722 1.00 81.94 217 LEU A N 1
ATOM 1758 C CA . LEU A 1 217 ? -38.004 8.212 23.775 1.00 81.94 217 LEU A CA 1
ATOM 1759 C C . LEU A 1 217 ? -36.625 8.679 23.301 1.00 81.94 217 LEU A C 1
ATOM 1761 O O . LEU A 1 217 ? -35.999 8.097 22.420 1.00 81.94 217 LEU A O 1
ATOM 1765 N N . THR A 1 218 ? -36.101 9.724 23.939 1.00 87.00 218 THR A N 1
ATOM 1766 C CA . THR A 1 218 ? -34.671 10.032 23.842 1.00 87.00 218 THR A CA 1
ATOM 1767 C C . THR A 1 218 ? -33.875 9.018 24.667 1.00 87.00 218 THR A C 1
ATOM 1769 O O . THR A 1 218 ? -34.346 8.556 25.707 1.00 87.00 218 THR A O 1
ATOM 1772 N N . ILE A 1 219 ? -32.631 8.730 24.273 1.00 86.69 219 ILE A N 1
ATOM 1773 C CA . ILE A 1 219 ? -31.705 7.897 25.072 1.00 86.69 219 ILE A CA 1
ATOM 1774 C C . ILE A 1 219 ? -31.581 8.459 26.497 1.00 86.69 219 ILE A C 1
ATOM 1776 O O . ILE A 1 219 ? -31.656 7.734 27.484 1.00 86.69 219 ILE A O 1
ATOM 1780 N N . ALA A 1 220 ? -31.478 9.786 26.592 1.00 86.25 220 ALA A N 1
ATOM 1781 C CA . ALA A 1 220 ? -31.505 10.557 27.828 1.00 86.25 220 ALA A CA 1
ATOM 1782 C C . ALA A 1 220 ? -32.653 10.161 28.765 1.00 86.25 220 ALA A C 1
ATOM 1784 O O . ALA A 1 220 ? -32.433 9.910 29.953 1.00 86.25 220 ALA A O 1
ATOM 1785 N N . ARG A 1 221 ? -33.877 10.098 28.228 1.00 86.50 221 ARG A N 1
ATOM 1786 C CA . ARG A 1 221 ? -35.048 9.725 29.010 1.00 86.50 221 ARG A CA 1
ATOM 1787 C C . ARG A 1 221 ? -35.092 8.231 29.290 1.00 86.50 221 ARG A C 1
ATOM 1789 O O . ARG A 1 221 ? -35.479 7.832 30.384 1.00 86.50 221 ARG A O 1
ATOM 1796 N N . ARG A 1 222 ? -34.677 7.413 28.329 1.00 88.56 222 ARG A N 1
ATOM 1797 C CA . ARG A 1 222 ? -34.689 5.961 28.465 1.00 88.56 222 ARG A CA 1
ATOM 1798 C C . ARG A 1 222 ? -33.815 5.477 29.623 1.00 88.56 222 ARG A C 1
ATOM 1800 O O . ARG A 1 222 ? -34.257 4.636 30.401 1.00 88.56 222 ARG A O 1
ATOM 1807 N N . VAL A 1 223 ? -32.634 6.075 29.776 1.00 89.31 223 VAL A N 1
ATOM 1808 C CA . VAL A 1 223 ? -31.750 5.857 30.931 1.00 89.31 223 VAL A CA 1
ATOM 1809 C C . VAL A 1 223 ? -32.411 6.340 32.223 1.00 89.31 223 VAL A C 1
ATOM 1811 O O . VAL A 1 223 ? -32.372 5.644 33.230 1.00 89.31 223 VAL A O 1
ATOM 1814 N N . GLY A 1 224 ? -33.057 7.511 32.202 1.00 86.19 224 GLY A N 1
ATOM 1815 C CA . GLY A 1 224 ? -33.769 8.034 33.371 1.00 86.19 224 GLY A CA 1
ATOM 1816 C C . GLY A 1 224 ? -34.882 7.108 33.872 1.00 86.19 224 GLY A C 1
ATOM 1817 O O . GLY A 1 224 ? -35.041 6.962 35.078 1.00 86.19 224 GLY A O 1
ATOM 1818 N N . ILE A 1 225 ? -35.596 6.431 32.966 1.00 86.75 225 ILE A N 1
ATOM 1819 C CA . ILE A 1 225 ? -36.610 5.422 33.320 1.00 86.75 225 ILE A CA 1
ATOM 1820 C C . ILE A 1 225 ? -35.978 4.215 34.017 1.00 86.75 225 ILE A C 1
ATOM 1822 O O . ILE A 1 225 ? -36.514 3.776 35.027 1.00 86.75 225 ILE A O 1
ATOM 1826 N N . ALA A 1 226 ? -34.842 3.706 33.526 1.00 88.00 226 ALA A N 1
ATOM 1827 C CA . ALA A 1 226 ? -34.151 2.584 34.169 1.00 88.00 226 ALA A CA 1
ATOM 1828 C C . ALA A 1 226 ? -33.732 2.932 35.610 1.00 88.00 226 ALA A C 1
ATOM 1830 O O . ALA A 1 226 ? -33.884 2.126 36.524 1.00 88.00 226 ALA A O 1
ATOM 1831 N N . VAL A 1 227 ? -33.272 4.170 35.831 1.00 86.81 227 VAL A N 1
ATOM 1832 C CA . VAL A 1 227 ? -32.950 4.674 37.176 1.00 86.81 227 VAL A CA 1
ATOM 1833 C C . VAL A 1 227 ? -34.192 4.773 38.059 1.00 86.81 227 VAL A C 1
ATOM 1835 O O . VAL A 1 227 ? -34.162 4.334 39.204 1.00 86.81 227 VAL A O 1
ATOM 1838 N N . GLU A 1 228 ? -35.275 5.361 37.552 1.00 86.00 228 GLU A N 1
ATOM 1839 C CA . GLU A 1 228 ? -36.516 5.534 38.314 1.00 86.00 228 GLU A CA 1
ATOM 1840 C C . GLU A 1 228 ? -37.144 4.190 38.700 1.00 86.00 228 GLU A C 1
ATOM 1842 O O . GLU A 1 228 ? -37.513 4.020 39.858 1.00 86.00 228 GLU A O 1
ATOM 1847 N N . ARG A 1 229 ? -37.182 3.221 37.776 1.00 84.81 229 ARG A N 1
ATOM 1848 C CA . ARG A 1 229 ? -37.657 1.854 38.043 1.00 84.81 229 ARG A CA 1
ATOM 1849 C C . ARG A 1 229 ? -36.855 1.179 39.141 1.00 84.81 229 ARG A C 1
ATOM 1851 O O . ARG A 1 229 ? -37.428 0.720 40.118 1.00 84.81 229 ARG A O 1
ATOM 1858 N N . TRP A 1 230 ? -35.530 1.235 39.043 1.00 87.50 230 TRP A N 1
ATOM 1859 C CA . TRP A 1 230 ? -34.657 0.669 40.066 1.00 87.50 230 TRP A CA 1
ATOM 1860 C C . TRP A 1 230 ? -34.888 1.270 41.463 1.00 87.50 230 TRP A C 1
ATOM 1862 O O . TRP A 1 230 ? -34.780 0.562 42.464 1.00 87.50 230 TRP A O 1
ATOM 1872 N N . VAL A 1 231 ? -35.215 2.566 41.559 1.00 83.50 231 VAL A N 1
ATOM 1873 C CA . VAL A 1 231 ? -35.597 3.174 42.845 1.00 83.50 231 VAL A CA 1
ATOM 1874 C C . VAL A 1 231 ? -36.962 2.662 43.303 1.00 83.50 231 VAL A C 1
ATOM 1876 O O . VAL A 1 231 ? -37.100 2.310 44.472 1.00 83.50 231 VAL A O 1
ATOM 1879 N N . SER A 1 232 ? -37.953 2.601 42.411 1.00 77.75 232 SER A N 1
ATOM 1880 C CA . SER A 1 232 ? -39.290 2.077 42.722 1.00 77.75 232 SER A CA 1
ATOM 1881 C C . SER A 1 232 ? -39.255 0.631 43.230 1.00 77.75 232 SER A C 1
ATOM 1883 O O . SER A 1 232 ? -39.912 0.331 44.227 1.00 77.75 232 SER A O 1
ATOM 1885 N N . ASP A 1 233 ? -38.426 -0.222 42.627 1.00 78.44 233 ASP A N 1
ATOM 1886 C CA . ASP A 1 233 ? -38.267 -1.637 42.996 1.00 78.44 233 ASP A CA 1
ATOM 1887 C C . ASP A 1 233 ? -37.624 -1.836 44.377 1.00 78.44 233 ASP A C 1
ATOM 1889 O O . ASP A 1 233 ? -37.730 -2.903 44.970 1.00 78.44 233 ASP A O 1
ATOM 1893 N N . ARG A 1 234 ? -36.936 -0.816 44.906 1.00 71.50 234 ARG A N 1
ATOM 1894 C CA . ARG A 1 234 ? -36.284 -0.854 46.228 1.00 71.50 234 ARG A CA 1
ATOM 1895 C C . ARG A 1 234 ? -37.101 -0.222 47.349 1.00 71.50 234 ARG A C 1
ATOM 1897 O O . ARG A 1 234 ? -36.737 -0.368 48.514 1.00 71.50 234 ARG A O 1
ATOM 1904 N N . VAL A 1 235 ? -38.118 0.560 46.998 1.00 58.28 235 VAL A N 1
ATOM 1905 C CA . VAL A 1 235 ? -38.999 1.256 47.950 1.00 58.28 235 VAL A CA 1
ATOM 1906 C C . VAL A 1 235 ? -40.321 0.497 48.144 1.00 58.28 235 VAL A C 1
ATOM 1908 O O . VAL A 1 235 ? -41.045 0.794 49.094 1.00 58.28 235 VAL A O 1
ATOM 1911 N N . SER A 1 236 ? -40.610 -0.482 47.280 1.00 45.47 236 SER A N 1
ATOM 1912 C CA . SER A 1 236 ? -41.729 -1.429 47.405 1.00 45.47 236 SER A CA 1
ATOM 1913 C C . SER A 1 236 ? -41.356 -2.619 48.287 1.00 45.47 236 SER A C 1
ATOM 1915 O O . SER A 1 236 ? -42.250 -3.091 49.023 1.00 45.47 236 SER A O 1
#

Sequence (236 aa):
MRKRTKPTTVRAVADRRRFEAQARRLFDEARRSADPDHAVERTLAHHEHRAASAELRRQSEEDLLAELVSKLERYAEAERAAGRASAAADQLRRQARQEELRVARNARRREEYRRRAEGTDTYRHPPSKAVRVEVDPAAWQALKIEAVKSRASMQRLLGLLVIADLASGDCHSSGRDRDEPRWSRTGQGRRARQYAQIEVDDETWEVLRVDAAERRLTIARRVGIAVERWVSDRVS

Radius of gyration: 53.08 Å; chains: 1; bounding box: 109×33×130 Å

Foldseek 3Di:
DDDPDPPVVVVVVVVLVVVLVVLVVVLVVLVPDPDPVCPVVNVVSVVVNVVSVVVVVVVVVVVVVVVVVVVVVVVVVVVVVVVVVVVVVVVVVVVVVVVVVVVVVVVVVVVVVVCVVVVPPDDPQADWDKAFAFAAPVLVVVLVVVCVVVVHDSQASLQVLLVVVLVVPPVDPDDDDPPPPPDDPPDPPGGHGDIDIHRYHPVSVVSLVVVCVVVVHDSNHSSNVSSVVVVVVVVD